Protein AF-A0A2J7ZQG5-F1 (afdb_monomer_lite)

Secondary structure (DSSP, 8-state):
-HHHHHHHHHTT----EEEEE-S--SHHHHHHHHHHHHHHHHHHHHHTTSPPPPEEEEEEE-SHHHHHTHHHHHTT-SEEEE-HHHHHHHHHT--TTTGGGTHHHHHHTTSSSS-TTTS--TTTHHHHHHHHHHHHHHH-TT-EEEE-S-S-SSS----S---S-PPPPS-GGG-----HHHHHHHS--EE-TTS-EEE-TTS-----

pLDDT: mean 78.23, std 24.6, range [28.73, 98.69]

Radius of gyration: 20.03 Å; chains: 1; bounding box: 42×49×57 Å

Foldseek 3Di:
DLLVLLVQVVVVHADEEEAEDEPDLDLVVLVVVVVVVVVVNVVSCVVSVNDDHHYFYAYEPLALNCLQCLLSNLLRHQEYEYPQQSNVCNQVVDDPVCCVVCVVVCCVVVVDVDDCQQEPDCVTSVVSVVSNVVSSCVNPVNYHYHYQQAHAHDDDDPPDPDDDDDDQPPCVRRDDPHPPVVVCVVFVFDADPVRHTDDTPPDDDDDD

InterPro domains:
  IPR000121 PEP-utilising enzyme, C-terminal [PF02896] (14-138)
  IPR010121 Pyruvate, phosphate dikinase [PTHR22931] (1-146)
  IPR015813 Pyruvate/Phosphoenolpyruvate kinase-like domain superfamily [SSF51621] (1-146)
  IPR023151 PEP-utilising enzyme, conserved site [PS00742] (78-96)
  IPR040442 Pyruvate kinase-like domain superfamily [G3DSA:3.20.20.60] (1-155)

Sequence (208 aa):
MFEAAVLVIRSGGRVQLDVMVPLVGTAAEFANQEGLVRRVGADVMAESGGLVVPYRVGTMIEVPRAALMAGKIAATAEFFSFGTNDLTQMTFGYSRDDIGKFLPTYLEKGILPYDPFQVLDQEGVGELIKFAVERGRATRPTLKVVFEPAAPVGSKASDGLLEGGEAAPLFPHLYGTIDYAAVQSELEIERGADGAFLSIPGLPAERR

Organism: NCBI:txid47790

Structure (mmCIF, N/CA/C/O backbone):
data_AF-A0A2J7ZQG5-F1
#
_entry.id   AF-A0A2J7ZQG5-F1
#
loop_
_atom_site.group_PDB
_atom_site.id
_atom_site.type_symbol
_atom_site.label_atom_id
_atom_site.label_alt_id
_atom_site.label_comp_id
_atom_site.label_asym_id
_atom_site.label_entity_id
_atom_site.label_seq_id
_atom_site.pdbx_PDB_ins_code
_atom_site.Cartn_x
_atom_site.Cartn_y
_atom_site.Cartn_z
_atom_site.occupancy
_atom_site.B_iso_or_equiv
_atom_site.auth_seq_id
_atom_site.auth_comp_id
_atom_site.auth_asym_id
_atom_site.auth_atom_id
_atom_site.pdbx_PDB_model_num
ATOM 1 N N . MET A 1 1 ? 12.149 10.567 -11.567 1.00 84.06 1 MET A N 1
ATOM 2 C CA . MET A 1 1 ? 12.679 9.330 -10.935 1.00 84.06 1 MET A CA 1
ATOM 3 C C . MET A 1 1 ? 13.361 8.401 -11.936 1.00 84.06 1 MET A C 1
ATOM 5 O O . MET A 1 1 ? 14.504 8.047 -11.693 1.00 84.06 1 MET A O 1
ATOM 9 N N . PHE A 1 2 ? 12.723 8.038 -13.059 1.00 79.38 2 PHE A N 1
ATOM 10 C CA . PHE A 1 2 ? 13.320 7.129 -14.049 1.00 79.38 2 PHE A CA 1
ATOM 11 C C . PHE A 1 2 ? 14.614 7.681 -14.660 1.00 79.38 2 PHE A C 1
ATOM 13 O O . PHE A 1 2 ? 15.617 6.982 -14.667 1.00 79.38 2 PHE A O 1
ATOM 20 N N . GLU A 1 3 ? 14.645 8.956 -15.057 1.00 82.19 3 GLU A N 1
ATOM 21 C CA . GLU A 1 3 ? 15.866 9.608 -15.566 1.00 82.19 3 GLU A CA 1
ATOM 22 C C . GLU A 1 3 ? 17.007 9.597 -14.536 1.00 82.19 3 GLU A C 1
ATOM 24 O O . GLU A 1 3 ? 18.153 9.303 -14.863 1.00 82.19 3 GLU A O 1
ATOM 29 N N . ALA A 1 4 ? 16.693 9.845 -13.261 1.00 83.69 4 ALA A N 1
ATOM 30 C CA . ALA A 1 4 ? 17.676 9.771 -12.184 1.00 83.69 4 ALA A CA 1
ATOM 31 C C . ALA A 1 4 ? 18.226 8.344 -12.021 1.00 83.69 4 ALA A C 1
ATOM 33 O O . ALA A 1 4 ? 19.431 8.161 -11.863 1.00 83.69 4 ALA A O 1
ATOM 34 N N . ALA A 1 5 ? 17.369 7.324 -12.125 1.00 83.00 5 ALA A N 1
ATOM 35 C CA . ALA A 1 5 ? 17.800 5.931 -12.097 1.00 83.00 5 ALA A CA 1
ATOM 36 C C . ALA A 1 5 ? 18.706 5.584 -13.291 1.00 83.00 5 ALA A C 1
ATOM 38 O O . ALA A 1 5 ? 19.723 4.914 -13.110 1.00 83.00 5 ALA A O 1
ATOM 39 N N . VAL A 1 6 ? 18.403 6.102 -14.486 1.00 85.69 6 VAL A N 1
ATOM 40 C CA . VAL A 1 6 ? 19.278 5.984 -15.664 1.00 85.69 6 VAL A CA 1
ATOM 41 C C . VAL A 1 6 ? 20.652 6.596 -15.383 1.00 85.69 6 VAL A C 1
ATOM 43 O O . VAL A 1 6 ? 21.665 5.963 -15.679 1.00 85.69 6 VAL A O 1
ATOM 46 N N . LEU A 1 7 ? 20.714 7.796 -14.791 1.00 85.00 7 LEU A N 1
ATOM 47 C CA . LEU A 1 7 ? 21.984 8.456 -14.458 1.00 85.00 7 LEU A CA 1
ATOM 48 C C . LEU A 1 7 ? 22.822 7.625 -13.478 1.00 85.00 7 LEU A C 1
ATOM 50 O O . LEU A 1 7 ? 24.025 7.455 -13.691 1.00 85.00 7 LEU A O 1
ATOM 54 N N . VAL A 1 8 ? 22.190 7.063 -12.443 1.00 88.38 8 VAL A N 1
ATOM 55 C CA . VAL A 1 8 ? 22.857 6.177 -11.475 1.00 88.38 8 VAL A CA 1
ATOM 56 C C . VAL A 1 8 ? 23.446 4.952 -12.174 1.00 88.38 8 VAL A C 1
ATOM 58 O O . VAL A 1 8 ? 24.624 4.656 -11.982 1.00 88.38 8 VAL A O 1
ATOM 61 N N . ILE A 1 9 ? 22.668 4.277 -13.026 1.00 87.25 9 ILE A N 1
ATOM 62 C CA . ILE A 1 9 ? 23.123 3.077 -13.746 1.00 87.25 9 ILE A CA 1
ATOM 63 C C . ILE A 1 9 ? 24.263 3.414 -14.714 1.00 87.25 9 ILE A C 1
ATOM 65 O O . ILE A 1 9 ? 25.270 2.708 -14.747 1.00 87.25 9 ILE A O 1
ATOM 69 N N . ARG A 1 10 ? 24.160 4.520 -15.464 1.00 86.38 10 ARG A N 1
ATOM 70 C CA . ARG A 1 10 ? 25.227 4.980 -16.375 1.00 86.38 10 ARG A CA 1
ATOM 71 C C . ARG A 1 10 ? 26.529 5.302 -15.648 1.00 86.38 10 ARG A C 1
ATOM 73 O O . ARG A 1 10 ? 27.599 5.143 -16.224 1.00 86.38 10 ARG A O 1
ATOM 80 N N . SER A 1 11 ? 26.436 5.710 -14.388 1.00 89.12 11 SER A N 1
ATOM 81 C CA . SER A 1 11 ? 27.591 5.996 -13.533 1.00 89.12 11 SER A CA 1
ATOM 82 C C . SER A 1 11 ? 28.176 4.733 -12.879 1.00 89.12 11 SER A C 1
ATOM 84 O O . SER A 1 11 ? 29.049 4.835 -12.022 1.00 89.12 11 SER A O 1
ATOM 86 N N . GLY A 1 12 ? 27.692 3.540 -13.250 1.00 87.62 12 GLY A N 1
ATOM 87 C CA . GLY A 1 12 ? 28.112 2.252 -12.687 1.00 87.62 12 GLY A CA 1
ATOM 88 C C . GLY A 1 12 ? 27.436 1.891 -11.359 1.00 87.62 12 GLY A C 1
ATOM 89 O O . GLY A 1 12 ? 27.780 0.879 -10.749 1.00 87.62 12 GLY A O 1
ATOM 90 N N . GLY A 1 13 ? 26.475 2.698 -10.904 1.00 88.31 13 GLY A N 1
ATOM 91 C CA . GLY A 1 13 ? 25.685 2.434 -9.707 1.00 88.31 13 GLY A CA 1
ATOM 92 C C . GLY A 1 13 ? 24.589 1.388 -9.931 1.00 88.31 13 GLY A C 1
ATOM 93 O O . GLY A 1 13 ? 24.254 1.020 -11.057 1.00 88.31 13 GLY A O 1
ATOM 94 N N . ARG A 1 14 ? 23.993 0.918 -8.832 1.00 88.62 14 ARG A N 1
ATOM 95 C CA . ARG A 1 14 ? 22.831 0.018 -8.842 1.00 88.62 14 ARG A CA 1
ATOM 96 C C . ARG A 1 14 ? 21.652 0.707 -8.173 1.00 88.62 14 ARG A C 1
ATOM 98 O O . ARG A 1 14 ? 21.816 1.342 -7.137 1.00 88.62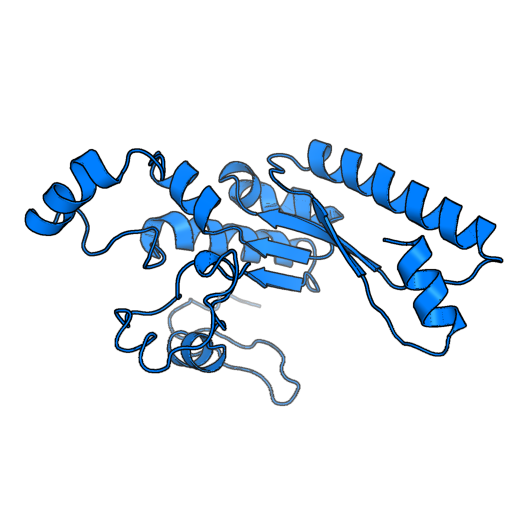 14 ARG A O 1
ATOM 105 N N . VAL A 1 15 ? 20.469 0.556 -8.752 1.00 89.00 15 VAL A N 1
ATOM 106 C CA . VAL A 1 15 ? 19.218 1.119 -8.237 1.00 89.00 15 VAL A CA 1
ATOM 107 C C . VAL A 1 15 ? 18.080 0.164 -8.564 1.00 89.00 15 VAL A C 1
ATOM 109 O O . VAL A 1 15 ? 18.107 -0.471 -9.614 1.00 89.00 15 VAL A O 1
ATOM 112 N N . GLN A 1 16 ? 17.094 0.075 -7.676 1.00 91.75 16 GLN A N 1
ATOM 113 C CA . GLN A 1 16 ? 15.811 -0.566 -7.937 1.00 91.75 16 GLN A CA 1
ATOM 114 C C . GLN A 1 16 ? 14.709 0.348 -7.414 1.00 91.75 16 GLN A C 1
ATOM 116 O O . GLN A 1 16 ? 14.745 0.748 -6.252 1.00 91.75 16 GLN A O 1
ATOM 121 N N . LEU A 1 17 ? 13.762 0.704 -8.279 1.00 91.56 17 LEU A N 1
ATOM 122 C CA . LEU A 1 17 ? 12.679 1.615 -7.919 1.00 91.56 17 LEU A CA 1
ATOM 123 C C . LEU A 1 17 ? 11.449 0.843 -7.434 1.00 91.56 17 LEU A C 1
ATOM 125 O O . LEU A 1 17 ? 11.035 -0.130 -8.059 1.00 91.56 17 LEU A O 1
ATOM 129 N N . ASP A 1 18 ? 10.821 1.340 -6.376 1.00 93.88 18 ASP A N 1
ATOM 130 C CA . ASP A 1 18 ? 9.466 0.963 -5.981 1.00 93.88 18 ASP A CA 1
ATOM 131 C C . ASP A 1 18 ? 8.582 2.200 -6.170 1.00 93.88 18 ASP A C 1
ATOM 133 O O . ASP A 1 18 ? 8.723 3.188 -5.453 1.00 93.88 18 ASP A O 1
ATOM 137 N N . VAL A 1 19 ? 7.714 2.178 -7.184 1.00 94.62 19 VAL A N 1
ATOM 138 C CA . VAL A 1 19 ? 6.785 3.277 -7.471 1.00 94.62 19 VAL A CA 1
ATOM 139 C C . VAL A 1 19 ? 5.442 2.946 -6.842 1.00 94.62 19 VAL A C 1
ATOM 141 O O . VAL A 1 19 ? 4.812 1.952 -7.204 1.00 94.62 19 VAL A O 1
ATOM 144 N N . MET A 1 20 ? 5.021 3.767 -5.886 1.00 95.56 20 MET A N 1
ATOM 145 C CA . MET A 1 20 ? 3.808 3.546 -5.111 1.00 95.56 20 MET A CA 1
ATOM 146 C C . MET A 1 20 ? 2.706 4.528 -5.503 1.00 95.56 20 MET A C 1
ATOM 148 O O . MET A 1 20 ? 2.947 5.732 -5.579 1.00 95.56 20 MET A O 1
ATOM 152 N N . VAL A 1 21 ? 1.496 4.013 -5.716 1.00 95.50 21 VAL A N 1
ATOM 153 C CA . VAL A 1 21 ? 0.285 4.819 -5.919 1.00 95.50 21 VAL A CA 1
ATOM 154 C C . VAL A 1 21 ? -0.453 4.963 -4.577 1.00 95.50 21 VAL A C 1
ATOM 156 O O . VAL A 1 21 ? -0.798 3.937 -3.987 1.00 95.50 21 VAL A O 1
ATOM 159 N N . PRO A 1 22 ? -0.676 6.184 -4.060 1.00 95.94 22 PRO A N 1
ATOM 160 C CA . PRO A 1 22 ? -1.406 6.399 -2.811 1.00 95.94 22 PRO A CA 1
ATOM 161 C C . PRO A 1 22 ? -2.929 6.421 -3.026 1.00 95.94 22 PRO A C 1
ATOM 163 O O . PRO A 1 22 ? -3.408 6.574 -4.151 1.00 95.94 22 PRO A O 1
ATOM 166 N N . LEU A 1 23 ? -3.680 6.300 -1.931 1.00 94.56 23 LEU A N 1
ATOM 167 C CA . LEU A 1 23 ? -5.132 6.491 -1.804 1.00 94.56 23 LEU A CA 1
ATOM 168 C C . LEU A 1 23 ? -5.990 5.684 -2.790 1.00 94.56 23 LEU A C 1
ATOM 170 O O . LEU A 1 23 ? -7.120 6.053 -3.112 1.00 94.56 23 LEU A O 1
ATOM 174 N N . VAL A 1 24 ? -5.478 4.549 -3.257 1.00 97.44 24 VAL A N 1
ATOM 175 C CA . VAL A 1 24 ? -6.225 3.635 -4.122 1.00 97.44 24 VAL A CA 1
ATOM 176 C C . VAL A 1 24 ? -7.378 3.027 -3.334 1.00 97.44 24 VAL A C 1
ATOM 178 O O . VAL A 1 24 ? -7.155 2.412 -2.299 1.00 97.44 24 VAL A O 1
ATOM 181 N N . GLY A 1 25 ? -8.605 3.112 -3.853 1.00 95.75 25 GLY A N 1
ATOM 182 C CA . GLY A 1 25 ? -9.770 2.403 -3.315 1.00 95.75 25 GLY A CA 1
ATOM 183 C C . GLY A 1 25 ? -10.254 1.259 -4.211 1.00 95.75 25 GLY A C 1
ATOM 184 O O . GLY A 1 25 ? -11.003 0.383 -3.762 1.00 95.75 25 GLY A O 1
ATOM 185 N N . THR A 1 26 ? -9.865 1.253 -5.488 1.00 97.50 26 THR A N 1
ATOM 186 C CA . THR A 1 26 ? -10.345 0.353 -6.541 1.00 97.50 26 THR A CA 1
ATOM 187 C C . THR A 1 26 ? -9.197 -0.148 -7.425 1.00 97.50 26 THR A C 1
ATOM 189 O O . THR A 1 26 ? -8.213 0.543 -7.667 1.00 97.50 26 THR A O 1
ATOM 192 N N . ALA A 1 27 ? -9.359 -1.338 -8.010 1.00 98.19 27 ALA A N 1
ATOM 193 C CA . ALA A 1 27 ? -8.400 -1.852 -8.991 1.00 98.19 27 ALA A CA 1
ATOM 194 C C . ALA A 1 27 ? -8.317 -0.984 -10.264 1.00 98.19 27 ALA A C 1
ATOM 196 O O . ALA A 1 27 ? -7.277 -0.950 -10.909 1.00 98.19 27 ALA A O 1
ATOM 197 N N . ALA A 1 28 ? -9.394 -0.272 -10.620 1.00 97.44 28 ALA A N 1
ATOM 198 C CA . ALA A 1 28 ? -9.417 0.600 -11.792 1.00 97.44 28 ALA A CA 1
ATOM 199 C C . ALA A 1 28 ? -8.571 1.868 -11.588 1.00 97.44 28 ALA A C 1
ATOM 201 O O . ALA A 1 28 ? -7.837 2.252 -12.494 1.00 97.44 28 ALA A O 1
ATOM 202 N N . GLU A 1 29 ? -8.632 2.482 -10.400 1.00 98.00 29 GLU A N 1
ATOM 203 C CA . GLU A 1 29 ? -7.753 3.602 -10.029 1.00 98.00 29 GLU A CA 1
ATOM 204 C C . GLU A 1 29 ? -6.288 3.174 -10.082 1.00 98.00 29 GLU A C 1
ATOM 206 O O . GLU A 1 29 ? -5.476 3.842 -10.723 1.00 98.00 29 GLU A O 1
ATOM 211 N N . PHE A 1 30 ? -5.966 2.019 -9.486 1.00 98.25 30 PHE A N 1
ATOM 212 C CA . PHE A 1 30 ? -4.607 1.490 -9.526 1.00 98.25 30 PHE A CA 1
ATOM 213 C C . PHE A 1 30 ? -4.137 1.230 -10.960 1.00 98.25 30 PHE A C 1
ATOM 215 O O . PHE A 1 30 ? -3.094 1.740 -11.356 1.00 98.25 30 PHE A O 1
ATOM 222 N N . ALA A 1 31 ? -4.923 0.507 -11.763 1.00 97.38 31 ALA A N 1
ATOM 223 C CA . ALA A 1 31 ? -4.564 0.177 -13.142 1.00 97.38 31 ALA A CA 1
ATOM 224 C C . ALA A 1 31 ? -4.369 1.427 -14.018 1.00 97.38 31 ALA A C 1
ATOM 226 O O . ALA A 1 31 ? -3.485 1.458 -14.875 1.00 97.38 31 ALA A O 1
ATOM 227 N N . ASN A 1 32 ? -5.166 2.477 -13.796 1.00 97.56 32 ASN A N 1
ATOM 228 C CA . ASN A 1 32 ? -5.011 3.747 -14.498 1.00 97.56 32 ASN A CA 1
ATOM 229 C C . ASN A 1 32 ? -3.641 4.391 -14.213 1.00 97.56 32 ASN A C 1
ATOM 231 O O . ASN A 1 32 ? -2.939 4.785 -15.148 1.00 97.56 32 ASN A O 1
ATOM 235 N N . GLN A 1 33 ? -3.246 4.453 -12.939 1.00 97.69 33 GLN A N 1
ATOM 236 C CA . GLN A 1 33 ? -1.971 5.043 -12.525 1.00 97.69 33 GLN A CA 1
ATOM 237 C C . GLN A 1 33 ? -0.776 4.153 -12.880 1.00 97.69 33 GLN A C 1
ATOM 239 O O . GLN A 1 33 ? 0.232 4.643 -13.389 1.00 97.69 33 GLN A O 1
ATOM 244 N N . GLU A 1 34 ? -0.901 2.839 -12.710 1.00 97.88 34 GLU A N 1
ATOM 245 C CA . GLU A 1 34 ? 0.100 1.869 -13.146 1.00 97.88 34 GLU A CA 1
ATOM 246 C C . GLU A 1 34 ? 0.390 2.007 -14.647 1.00 97.88 34 GLU A C 1
ATOM 248 O O . GLU A 1 34 ? 1.553 2.052 -15.049 1.00 97.88 34 GLU A O 1
ATOM 253 N N . GLY A 1 35 ? -0.649 2.139 -15.478 1.00 96.38 35 GLY A N 1
ATOM 254 C CA . GLY A 1 35 ? -0.494 2.340 -16.919 1.00 96.38 35 GLY A CA 1
ATOM 255 C C . GLY A 1 35 ? 0.293 3.608 -17.267 1.00 96.38 35 GLY A C 1
ATOM 256 O O . GLY A 1 35 ? 1.125 3.591 -18.177 1.00 96.38 35 GLY A O 1
ATOM 257 N N . LEU A 1 36 ? 0.083 4.702 -16.527 1.00 94.94 36 LEU A N 1
ATOM 258 C CA . LEU A 1 36 ? 0.869 5.928 -16.679 1.00 94.94 36 LEU A CA 1
ATOM 259 C C . LEU A 1 36 ? 2.338 5.705 -16.297 1.00 94.94 36 LEU A C 1
ATOM 261 O O . LEU A 1 36 ? 3.220 6.048 -17.083 1.00 94.94 36 LEU A O 1
ATOM 265 N N . VAL A 1 37 ? 2.600 5.098 -15.135 1.00 96.00 37 VAL A N 1
ATOM 266 C CA . VAL A 1 37 ? 3.963 4.820 -14.651 1.00 96.00 37 VAL A CA 1
ATOM 267 C C . VAL A 1 37 ? 4.727 3.945 -15.642 1.00 96.00 37 VAL A C 1
ATOM 269 O O . VAL A 1 37 ? 5.859 4.271 -16.000 1.00 96.00 37 VAL A O 1
ATOM 272 N N . ARG A 1 38 ? 4.106 2.860 -16.121 1.00 97.94 38 ARG A N 1
ATOM 273 C CA . ARG A 1 38 ? 4.736 1.925 -17.064 1.00 97.94 38 ARG A CA 1
ATOM 274 C C . ARG A 1 38 ? 5.045 2.582 -18.406 1.00 97.94 38 ARG A C 1
ATOM 276 O O . ARG A 1 38 ? 6.129 2.364 -18.937 1.00 97.94 38 ARG A O 1
ATOM 283 N N . ARG A 1 39 ? 4.130 3.406 -18.928 1.00 97.88 39 ARG A N 1
ATOM 284 C CA . ARG A 1 39 ? 4.338 4.162 -20.173 1.00 97.88 39 ARG A CA 1
ATOM 285 C C . ARG A 1 39 ? 5.508 5.136 -20.050 1.00 97.88 39 ARG A C 1
ATOM 287 O O . ARG A 1 39 ? 6.442 5.042 -20.831 1.00 97.88 39 ARG A O 1
ATOM 294 N N . VAL A 1 40 ? 5.504 5.992 -19.027 1.00 95.06 40 VAL A N 1
ATOM 295 C CA . VAL A 1 40 ? 6.589 6.966 -18.812 1.00 95.06 40 VAL A CA 1
ATOM 296 C C . VAL A 1 40 ? 7.927 6.262 -18.580 1.00 95.06 40 VAL A C 1
ATOM 298 O O . VAL A 1 40 ? 8.949 6.685 -19.114 1.00 95.06 40 VAL A O 1
ATOM 301 N N . GLY A 1 41 ? 7.938 5.165 -17.817 1.00 94.19 41 GLY A N 1
ATOM 302 C CA . GLY A 1 41 ? 9.139 4.353 -17.637 1.00 94.19 41 GLY A CA 1
ATOM 303 C C . GLY A 1 41 ? 9.668 3.800 -18.964 1.00 94.19 41 GLY A C 1
ATOM 304 O O . GLY A 1 41 ? 10.870 3.867 -19.212 1.00 94.19 41 GLY A O 1
ATOM 305 N N . ALA A 1 42 ? 8.785 3.286 -19.826 1.00 97.44 42 ALA A N 1
ATOM 306 C CA . ALA A 1 42 ? 9.148 2.785 -21.150 1.00 97.44 42 ALA A CA 1
ATOM 307 C C . ALA A 1 42 ? 9.718 3.885 -22.057 1.00 97.44 42 ALA A C 1
ATOM 309 O O . ALA A 1 42 ? 10.768 3.669 -22.662 1.00 97.44 42 ALA A O 1
ATOM 310 N N . ASP A 1 43 ? 9.080 5.057 -22.094 1.00 96.44 43 ASP A N 1
ATOM 311 C CA . ASP A 1 43 ? 9.521 6.199 -22.900 1.00 96.44 43 ASP A CA 1
ATOM 312 C C . ASP A 1 43 ? 10.940 6.635 -22.493 1.00 96.44 43 ASP A C 1
ATOM 314 O O . ASP A 1 43 ? 11.847 6.682 -23.325 1.00 96.44 43 ASP A O 1
ATOM 318 N N . VAL A 1 44 ? 11.186 6.813 -21.188 1.00 95.06 44 VAL A N 1
ATOM 319 C CA . VAL A 1 44 ? 12.511 7.194 -20.666 1.00 95.06 44 VAL A CA 1
ATOM 320 C C . VAL A 1 44 ? 13.575 6.135 -20.974 1.00 95.06 44 VAL A C 1
ATOM 322 O O . VAL A 1 44 ? 14.708 6.477 -21.321 1.00 95.06 44 VAL A O 1
ATOM 325 N N . MET A 1 45 ? 13.250 4.843 -20.857 1.00 95.81 45 MET A N 1
ATOM 326 C CA . MET A 1 45 ? 14.190 3.765 -21.190 1.00 95.81 45 MET A CA 1
ATOM 327 C C . MET A 1 45 ? 14.516 3.736 -22.692 1.00 95.81 45 MET A C 1
ATOM 329 O O . MET A 1 45 ? 15.676 3.528 -23.058 1.00 95.81 45 MET A O 1
ATOM 333 N N . ALA A 1 46 ? 13.534 4.000 -23.561 1.00 97.25 46 ALA A N 1
ATOM 334 C CA . ALA A 1 46 ? 13.734 4.093 -25.007 1.00 97.25 46 ALA A CA 1
ATOM 335 C C . ALA A 1 46 ? 14.640 5.279 -25.377 1.00 97.25 46 ALA A C 1
ATOM 337 O O . ALA A 1 46 ? 15.643 5.094 -26.070 1.00 97.25 46 ALA A O 1
ATOM 338 N N . GLU A 1 47 ? 14.359 6.467 -24.836 1.00 94.94 47 GLU A N 1
ATOM 339 C CA . GLU A 1 47 ? 15.186 7.673 -25.008 1.00 94.94 47 GLU A CA 1
ATOM 340 C C . GLU A 1 47 ? 16.606 7.496 -24.446 1.00 94.94 47 GLU A C 1
ATOM 342 O O . GLU A 1 47 ? 17.573 8.087 -24.929 1.00 94.94 47 GLU A O 1
ATOM 347 N N . SER A 1 48 ? 16.762 6.613 -23.458 1.00 92.31 48 SER A N 1
ATOM 348 C CA . SER A 1 48 ? 18.045 6.304 -22.823 1.00 92.31 48 SER A CA 1
ATOM 349 C C . SER A 1 48 ? 18.881 5.253 -23.561 1.00 92.31 48 SER A C 1
ATOM 351 O O . SER A 1 48 ? 19.870 4.769 -22.998 1.00 92.31 48 SER A O 1
ATOM 353 N N . GLY A 1 49 ? 18.530 4.923 -24.808 1.00 94.31 49 GLY A N 1
ATOM 354 C CA . GLY A 1 49 ? 19.237 3.940 -25.634 1.00 94.31 49 GLY A CA 1
ATOM 355 C C . GLY A 1 49 ? 18.886 2.492 -25.288 1.00 94.31 49 GLY A C 1
ATOM 356 O O . GLY A 1 49 ? 19.716 1.604 -25.465 1.00 94.31 49 GLY A O 1
ATOM 357 N N . GLY A 1 50 ? 17.687 2.251 -24.749 1.00 94.19 50 GLY A N 1
ATOM 358 C CA . GLY A 1 50 ? 17.226 0.921 -24.341 1.00 94.19 50 GLY A CA 1
ATOM 359 C C . GLY A 1 50 ? 17.787 0.443 -22.999 1.00 94.19 50 GLY A C 1
ATOM 360 O O . GLY A 1 50 ? 17.680 -0.741 -22.680 1.00 94.19 50 GLY A O 1
ATOM 361 N N . LEU A 1 51 ? 18.392 1.335 -22.205 1.00 93.12 51 LEU A N 1
ATOM 362 C CA . LEU A 1 51 ? 18.871 1.007 -20.863 1.00 93.12 51 LEU A CA 1
ATOM 363 C C . LEU A 1 51 ? 17.689 0.623 -19.966 1.00 93.12 51 LEU A C 1
ATOM 365 O O . LEU A 1 51 ? 16.749 1.397 -19.810 1.00 93.12 51 LEU A O 1
ATOM 369 N N . VAL A 1 52 ? 17.762 -0.557 -19.347 1.00 94.88 52 VAL A N 1
ATOM 370 C CA . VAL A 1 52 ? 16.696 -1.083 -18.486 1.00 94.88 52 VAL A CA 1
ATOM 371 C C . VAL A 1 52 ? 16.891 -0.616 -17.047 1.00 94.88 52 VAL A C 1
ATOM 373 O O . VAL A 1 52 ? 17.896 -0.931 -16.410 1.00 94.88 52 VAL A O 1
ATOM 376 N N . VAL A 1 53 ? 15.899 0.097 -16.517 1.00 93.62 53 VAL A N 1
ATOM 377 C CA . VAL A 1 53 ? 15.791 0.402 -15.087 1.00 93.62 53 VAL A CA 1
ATOM 378 C C . VAL A 1 53 ? 14.923 -0.679 -14.438 1.00 93.62 53 VAL A C 1
ATOM 380 O O . VAL A 1 53 ? 13.784 -0.849 -14.867 1.00 93.62 53 VAL A O 1
ATOM 383 N N . PRO A 1 54 ? 15.390 -1.411 -13.413 1.00 94.75 54 PRO A N 1
ATOM 384 C CA . PRO A 1 54 ? 14.530 -2.334 -12.683 1.00 94.75 54 PRO A CA 1
ATOM 385 C C . PRO A 1 54 ? 13.589 -1.549 -11.759 1.00 94.75 54 PRO A C 1
ATOM 387 O O . PRO A 1 54 ? 14.027 -0.728 -10.945 1.00 94.75 54 PRO A O 1
ATOM 390 N N . TYR A 1 55 ? 12.287 -1.802 -11.873 1.00 96.06 55 TYR A N 1
ATOM 391 C CA . TYR A 1 55 ? 11.281 -1.178 -11.020 1.00 96.06 55 TYR A CA 1
ATOM 392 C C . TYR A 1 55 ? 10.084 -2.091 -10.771 1.00 96.06 55 TYR A C 1
ATOM 394 O O . TYR A 1 55 ? 9.814 -3.002 -11.550 1.00 96.06 55 TYR A O 1
ATOM 402 N N . ARG A 1 56 ? 9.366 -1.808 -9.684 1.00 97.38 56 ARG A N 1
ATOM 403 C CA . ARG A 1 56 ? 8.055 -2.374 -9.360 1.00 97.38 56 ARG A CA 1
ATOM 404 C C . ARG A 1 56 ? 7.027 -1.265 -9.269 1.00 97.38 56 ARG A C 1
ATOM 406 O O . ARG A 1 56 ? 7.351 -0.160 -8.829 1.00 97.38 56 ARG A O 1
ATOM 413 N N . VAL A 1 57 ? 5.784 -1.585 -9.607 1.00 98.19 57 VAL A N 1
ATOM 414 C CA . VAL A 1 57 ? 4.639 -0.716 -9.332 1.00 98.19 57 VAL A CA 1
ATOM 415 C C . VAL A 1 57 ? 3.731 -1.385 -8.311 1.00 98.19 57 VAL A C 1
ATOM 417 O O . VAL A 1 57 ? 3.299 -2.522 -8.486 1.00 98.19 57 VAL A O 1
ATOM 420 N N . GLY A 1 58 ? 3.456 -0.682 -7.224 1.00 98.31 58 GLY A N 1
ATOM 421 C CA . GLY A 1 58 ? 2.603 -1.149 -6.140 1.00 98.31 58 GLY A CA 1
ATOM 422 C C . GLY A 1 58 ? 1.750 -0.018 -5.601 1.00 98.31 58 GLY A C 1
ATOM 423 O O . GLY A 1 58 ? 1.734 1.088 -6.144 1.00 98.31 58 GLY A O 1
ATOM 424 N N . THR A 1 59 ? 1.017 -0.293 -4.534 1.00 98.25 59 THR A N 1
ATOM 425 C CA . THR A 1 59 ? 0.071 0.672 -3.972 1.00 98.25 59 THR A CA 1
ATOM 426 C C . THR A 1 59 ? 0.187 0.747 -2.468 1.00 98.25 59 THR A C 1
ATOM 428 O O . THR A 1 59 ? 0.531 -0.242 -1.812 1.00 98.25 59 THR A O 1
ATOM 431 N N . MET A 1 60 ? -0.163 1.911 -1.929 1.00 96.88 60 MET A N 1
ATOM 432 C CA . MET A 1 60 ? -0.476 2.006 -0.517 1.00 96.88 60 MET A CA 1
ATOM 433 C C . MET A 1 60 ? -1.852 1.374 -0.257 1.00 96.88 60 MET A C 1
ATOM 435 O O . MET A 1 60 ? -2.782 1.548 -1.049 1.00 96.88 60 MET A O 1
ATOM 439 N N . ILE A 1 61 ? -1.975 0.612 0.826 1.00 98.00 61 ILE A N 1
ATOM 440 C CA . ILE A 1 61 ? -3.229 0.100 1.375 1.00 98.00 61 ILE A CA 1
ATOM 441 C C . ILE A 1 61 ? -3.530 0.917 2.628 1.00 98.00 61 ILE A C 1
ATOM 443 O O . ILE A 1 61 ? -3.088 0.601 3.729 1.00 98.00 61 ILE A O 1
ATOM 447 N N . GLU A 1 62 ? -4.248 2.010 2.410 1.00 96.38 62 GLU A N 1
ATOM 448 C CA . GLU A 1 62 ? -4.586 3.019 3.424 1.00 96.38 62 GLU A CA 1
ATOM 449 C C . GLU A 1 62 ? -6.076 3.401 3.408 1.00 96.38 62 GLU A C 1
ATOM 451 O O . GLU A 1 62 ? -6.559 4.142 4.254 1.00 96.38 62 GLU A O 1
ATOM 456 N N . VAL A 1 63 ? -6.832 2.837 2.461 1.00 98.12 63 VAL A N 1
ATOM 457 C CA . VAL A 1 63 ? -8.287 2.972 2.359 1.00 98.12 63 VAL A CA 1
ATOM 458 C C . VAL A 1 63 ? -8.918 1.625 2.733 1.00 98.12 63 VAL A C 1
ATOM 460 O O . VAL A 1 63 ? -8.566 0.616 2.112 1.00 98.12 63 VAL A O 1
ATOM 463 N N . PRO A 1 64 ? -9.900 1.555 3.657 1.00 98.50 64 PRO A N 1
ATOM 464 C CA . PRO A 1 64 ? -10.523 0.288 4.058 1.00 98.50 64 PRO A CA 1
ATOM 465 C C . PRO A 1 64 ? -11.074 -0.518 2.876 1.00 98.50 64 PRO A C 1
ATOM 467 O O . PRO A 1 64 ? -10.929 -1.737 2.799 1.00 98.50 64 PRO A O 1
ATOM 470 N N . ARG A 1 65 ? -11.632 0.166 1.870 1.00 98.62 65 ARG A N 1
ATOM 471 C CA . ARG A 1 65 ? -12.097 -0.474 0.633 1.00 98.62 65 ARG A CA 1
ATOM 472 C C . ARG A 1 65 ? -10.970 -1.174 -0.135 1.00 98.62 65 ARG A C 1
ATOM 474 O O . ARG A 1 65 ? -11.212 -2.231 -0.717 1.00 98.62 65 ARG A O 1
ATOM 481 N N . ALA A 1 66 ? -9.762 -0.612 -0.141 1.00 98.38 66 ALA A N 1
ATOM 482 C CA . ALA A 1 66 ? -8.596 -1.212 -0.783 1.00 98.38 66 ALA A CA 1
ATOM 483 C C . ALA A 1 66 ? -8.223 -2.529 -0.108 1.00 98.38 66 ALA A C 1
ATOM 485 O O . ALA A 1 66 ? -8.036 -3.529 -0.795 1.00 98.38 66 ALA A O 1
ATOM 486 N N . ALA A 1 67 ? -8.219 -2.546 1.228 1.00 97.94 67 ALA A N 1
ATOM 487 C CA . ALA A 1 67 ? -7.986 -3.754 2.006 1.00 97.94 67 ALA A CA 1
ATOM 488 C C . ALA A 1 67 ? -9.037 -4.832 1.693 1.00 97.94 67 ALA A C 1
ATOM 490 O O . ALA A 1 67 ? -8.699 -5.972 1.366 1.00 97.94 67 ALA A O 1
ATOM 491 N N . LEU A 1 68 ? -10.318 -4.448 1.659 1.00 98.38 68 LEU A N 1
ATOM 492 C CA . LEU A 1 68 ? -11.408 -5.369 1.331 1.00 98.38 68 LEU A CA 1
ATOM 493 C C . LEU A 1 68 ? -11.310 -5.936 -0.096 1.00 98.38 68 LEU A C 1
ATOM 495 O O . LEU A 1 68 ? -11.664 -7.092 -0.348 1.00 98.38 68 LEU A O 1
ATOM 499 N N . MET A 1 69 ? -10.819 -5.134 -1.040 1.00 98.38 69 MET A N 1
ATOM 500 C CA . MET A 1 69 ? -10.709 -5.482 -2.459 1.00 98.38 69 MET A CA 1
ATOM 501 C C . MET A 1 69 ? -9.292 -5.881 -2.884 1.00 98.38 69 MET A C 1
ATOM 503 O O . MET A 1 69 ? -9.029 -5.991 -4.085 1.00 98.38 69 MET A O 1
ATOM 507 N N . ALA A 1 70 ? -8.404 -6.146 -1.925 1.00 98.19 70 ALA A N 1
ATOM 508 C CA . ALA A 1 70 ? -6.972 -6.308 -2.141 1.00 98.19 70 ALA A CA 1
ATOM 509 C C . ALA A 1 70 ? -6.617 -7.370 -3.188 1.00 98.19 70 ALA A C 1
ATOM 511 O O . ALA A 1 70 ? -5.728 -7.148 -4.001 1.00 98.19 70 ALA A O 1
ATOM 512 N N . GLY A 1 71 ? -7.364 -8.477 -3.258 1.00 98.50 71 GLY A N 1
ATOM 513 C CA . GLY A 1 71 ? -7.146 -9.494 -4.292 1.00 98.50 71 GLY A CA 1
ATOM 514 C C . GLY A 1 71 ? -7.280 -8.939 -5.715 1.00 98.50 71 GLY A C 1
ATOM 515 O O . GLY A 1 71 ? -6.433 -9.186 -6.563 1.00 98.50 71 GLY A O 1
ATOM 516 N N . LYS A 1 72 ? -8.277 -8.081 -5.979 1.00 98.56 72 LYS A N 1
ATOM 517 C CA . LYS A 1 72 ? -8.427 -7.460 -7.308 1.00 98.56 72 LYS A CA 1
ATOM 518 C C . LYS A 1 72 ? -7.297 -6.485 -7.624 1.00 98.56 72 LYS A C 1
ATOM 520 O O . LYS A 1 72 ? -6.912 -6.368 -8.779 1.00 98.56 72 LYS A O 1
ATOM 525 N N . ILE A 1 73 ? -6.793 -5.778 -6.617 1.00 98.69 73 ILE A N 1
ATOM 526 C CA . ILE A 1 73 ? -5.700 -4.812 -6.780 1.00 98.69 73 ILE A CA 1
ATOM 527 C C . ILE A 1 73 ? -4.367 -5.553 -7.008 1.00 98.69 73 ILE A C 1
ATOM 529 O O . ILE A 1 73 ? -3.586 -5.179 -7.880 1.00 98.69 73 ILE A O 1
ATOM 533 N N . ALA A 1 74 ? -4.146 -6.665 -6.302 1.00 98.62 74 ALA A N 1
ATOM 534 C CA . ALA A 1 74 ? -2.959 -7.514 -6.427 1.00 98.62 74 ALA A CA 1
ATOM 535 C C . ALA A 1 74 ? -2.823 -8.220 -7.787 1.00 98.62 74 ALA A C 1
ATOM 537 O O . ALA A 1 74 ? -1.749 -8.742 -8.093 1.00 98.62 74 ALA A O 1
ATOM 538 N N . ALA A 1 75 ? -3.875 -8.213 -8.619 1.00 98.12 75 ALA A N 1
ATOM 539 C CA . ALA A 1 75 ? -3.818 -8.735 -9.983 1.00 98.12 75 ALA A CA 1
ATOM 540 C C . ALA A 1 75 ? -2.664 -8.112 -10.786 1.00 98.12 75 ALA A C 1
ATOM 542 O O . ALA A 1 75 ? -1.997 -8.813 -11.547 1.00 98.12 75 ALA A O 1
ATOM 543 N N . THR A 1 76 ? -2.379 -6.823 -10.573 1.00 95.81 76 THR A N 1
ATOM 544 C CA . THR A 1 76 ? -1.243 -6.145 -11.210 1.00 95.81 76 THR A CA 1
ATOM 545 C C . THR A 1 76 ? -0.279 -5.501 -10.217 1.00 95.81 76 THR A C 1
ATOM 547 O O . THR A 1 76 ? 0.914 -5.464 -10.512 1.00 95.81 76 THR A O 1
ATOM 550 N N . ALA A 1 77 ? -0.723 -5.118 -9.012 1.00 98.50 77 ALA A N 1
ATOM 551 C CA . ALA A 1 77 ? 0.166 -4.548 -8.001 1.00 98.50 77 ALA A CA 1
ATOM 552 C C . ALA A 1 77 ? 1.249 -5.548 -7.570 1.00 98.50 77 ALA A C 1
ATOM 554 O O . ALA A 1 77 ? 0.965 -6.692 -7.218 1.00 98.50 77 ALA A O 1
ATOM 555 N N . GLU A 1 78 ? 2.504 -5.106 -7.590 1.00 98.56 78 GLU A N 1
ATOM 556 C CA . GLU A 1 78 ? 3.679 -5.936 -7.300 1.00 98.56 78 GLU A CA 1
ATOM 557 C C . GLU A 1 78 ? 4.088 -5.876 -5.825 1.00 98.56 78 GLU A C 1
ATOM 559 O O . GLU A 1 78 ? 4.790 -6.763 -5.328 1.00 98.56 78 GLU A O 1
ATOM 564 N N . PHE A 1 79 ? 3.623 -4.850 -5.113 1.00 98.31 79 PHE A N 1
ATOM 565 C CA . PHE A 1 79 ? 3.739 -4.744 -3.669 1.00 98.31 79 PHE A CA 1
ATOM 566 C C . PHE A 1 79 ? 2.567 -3.969 -3.061 1.00 98.31 79 PHE A C 1
ATOM 568 O O . PHE A 1 79 ? 1.961 -3.122 -3.722 1.00 98.31 79 PHE A O 1
ATOM 575 N N . PHE A 1 80 ? 2.299 -4.238 -1.785 1.00 98.19 80 PHE A N 1
ATOM 576 C CA . PHE A 1 80 ? 1.483 -3.396 -0.914 1.00 98.19 80 PHE A CA 1
ATOM 577 C C . PHE A 1 80 ? 2.360 -2.738 0.146 1.00 98.19 80 PHE A C 1
ATOM 579 O O . PHE A 1 80 ? 3.200 -3.412 0.747 1.00 98.19 80 PHE A O 1
ATOM 586 N N . SER A 1 81 ? 2.145 -1.443 0.373 1.00 95.31 81 SER A N 1
ATOM 587 C CA . SER A 1 81 ? 2.637 -0.729 1.554 1.00 95.31 81 SER A CA 1
ATOM 588 C C . SER A 1 81 ? 1.451 -0.344 2.426 1.00 95.31 81 SER A C 1
ATOM 590 O O . SER A 1 81 ? 0.507 0.252 1.924 1.00 95.31 81 SER A O 1
ATOM 592 N N . PHE A 1 82 ? 1.434 -0.693 3.705 1.00 94.00 82 PHE A N 1
ATOM 593 C CA . PHE A 1 82 ? 0.341 -0.281 4.586 1.00 94.00 82 PHE A CA 1
ATOM 594 C C . PHE A 1 82 ? 0.603 1.112 5.158 1.00 94.00 82 PHE A C 1
ATOM 596 O O . PHE A 1 82 ? 1.569 1.309 5.895 1.00 94.00 82 PHE A O 1
ATOM 603 N N . GLY A 1 83 ? -0.283 2.055 4.830 1.00 92.06 83 GLY A N 1
ATOM 604 C CA . GLY A 1 83 ? -0.350 3.378 5.449 1.00 92.06 83 GLY A CA 1
ATOM 605 C C . GLY A 1 83 ? -1.268 3.322 6.663 1.00 92.06 83 GLY A C 1
ATOM 606 O O . GLY A 1 83 ? -2.451 3.642 6.570 1.00 92.06 83 GLY A O 1
ATOM 607 N N . THR A 1 84 ? -0.744 2.849 7.794 1.00 88.56 84 THR A N 1
ATOM 608 C CA . THR A 1 84 ? -1.540 2.573 9.003 1.00 88.56 84 THR A CA 1
ATOM 609 C C . THR A 1 84 ? -2.181 3.823 9.595 1.00 88.56 84 THR A C 1
ATOM 611 O O . THR A 1 84 ? -3.284 3.726 10.110 1.00 88.56 84 THR A O 1
ATOM 614 N N . ASN A 1 85 ? -1.569 5.002 9.461 1.00 89.38 85 ASN A N 1
ATOM 615 C CA . ASN A 1 85 ? -2.174 6.261 9.911 1.00 89.38 85 ASN A CA 1
ATOM 616 C C . ASN A 1 85 ? -3.533 6.521 9.250 1.00 89.38 85 ASN A C 1
ATOM 618 O O . ASN A 1 85 ? -4.540 6.694 9.936 1.00 89.38 85 ASN A O 1
ATOM 622 N N . ASP A 1 86 ? -3.559 6.551 7.919 1.00 93.31 86 ASP A N 1
ATOM 623 C CA . ASP A 1 86 ? -4.772 6.836 7.158 1.00 93.31 86 ASP A CA 1
ATOM 624 C C . ASP A 1 86 ? -5.763 5.673 7.241 1.00 93.31 86 ASP A C 1
ATOM 626 O O . ASP A 1 86 ? -6.967 5.898 7.395 1.00 93.31 86 ASP A O 1
ATOM 630 N N . LEU A 1 87 ? -5.264 4.431 7.290 1.00 95.06 87 LEU A N 1
ATOM 631 C CA . LEU A 1 87 ? -6.115 3.266 7.507 1.00 95.06 87 LEU A CA 1
ATOM 632 C C . LEU A 1 87 ? -6.802 3.314 8.878 1.00 95.06 87 LEU A C 1
ATOM 634 O O . LEU A 1 87 ? -8.008 3.081 8.949 1.00 95.06 87 LEU A O 1
ATOM 638 N N . THR A 1 88 ? -6.085 3.668 9.949 1.00 93.69 88 THR A N 1
ATOM 639 C CA . THR A 1 88 ? -6.654 3.880 11.289 1.00 93.69 88 THR A CA 1
ATOM 640 C C . THR A 1 88 ? -7.682 5.002 11.265 1.00 93.69 88 THR A C 1
ATOM 642 O O . THR A 1 88 ? -8.805 4.808 11.729 1.00 93.69 88 THR A O 1
ATOM 645 N N . GLN A 1 89 ? -7.343 6.149 10.668 1.00 95.50 89 GLN A N 1
ATOM 646 C CA . GLN A 1 89 ? -8.247 7.296 10.557 1.00 95.50 89 GLN A CA 1
ATOM 647 C C . GLN A 1 89 ? -9.565 6.912 9.879 1.00 95.50 89 GLN A C 1
ATOM 649 O O . GLN A 1 89 ? -10.638 7.218 10.400 1.00 95.50 89 GLN A O 1
ATOM 654 N N . MET A 1 90 ? -9.510 6.197 8.755 1.00 96.50 90 MET A N 1
ATOM 655 C CA . MET A 1 90 ? -10.710 5.787 8.026 1.00 96.50 90 MET A CA 1
ATOM 656 C C . MET A 1 90 ? -11.465 4.629 8.690 1.00 96.50 90 MET A C 1
ATOM 658 O O . MET A 1 90 ? -12.677 4.528 8.515 1.00 96.50 90 MET A O 1
ATOM 662 N N . THR A 1 91 ? -10.781 3.763 9.441 1.00 97.19 91 THR A N 1
ATOM 663 C CA . THR A 1 91 ? -11.408 2.619 10.127 1.00 97.19 91 THR A CA 1
ATOM 664 C C . THR A 1 91 ? -12.146 3.059 11.386 1.00 97.19 91 THR A C 1
ATOM 666 O O . THR A 1 91 ? -13.294 2.672 11.585 1.00 97.19 91 THR A O 1
ATOM 669 N N . PHE A 1 92 ? -11.530 3.918 12.202 1.00 96.69 92 PHE A N 1
ATOM 670 C CA . PHE A 1 92 ? -12.175 4.489 13.387 1.00 96.69 92 PHE A CA 1
ATOM 671 C C . PHE A 1 92 ? -13.120 5.651 13.058 1.00 96.69 92 PHE A C 1
ATOM 673 O O . PHE A 1 92 ? -13.996 5.981 13.855 1.00 96.69 92 PHE A O 1
ATOM 680 N N . GLY A 1 93 ? -12.935 6.306 11.908 1.00 97.06 93 GLY A N 1
ATOM 681 C CA . GLY A 1 93 ? -13.590 7.581 11.612 1.00 97.06 93 GLY A CA 1
ATOM 682 C C . GLY A 1 93 ? -13.024 8.737 12.443 1.00 97.06 93 GLY A C 1
ATOM 683 O O . GLY A 1 93 ? -13.734 9.700 12.731 1.00 97.06 93 GLY A O 1
ATOM 684 N N . TYR A 1 94 ? -11.761 8.639 12.862 1.00 94.69 94 TYR A N 1
ATOM 685 C CA . TYR A 1 94 ? -11.100 9.636 13.700 1.00 94.69 94 TYR A CA 1
ATOM 686 C C . TYR A 1 94 ? -10.199 10.535 12.869 1.00 94.69 94 TYR A C 1
ATOM 688 O O . TYR A 1 94 ? -9.176 10.092 12.363 1.00 94.69 94 TYR A O 1
ATOM 696 N N . SER A 1 95 ? -10.545 11.818 12.791 1.00 91.50 95 SER A N 1
ATOM 697 C CA . SER A 1 95 ? -9.634 12.845 12.279 1.00 91.50 95 SER A CA 1
ATOM 698 C C . SER A 1 95 ? -8.438 12.988 13.222 1.00 91.50 95 SER A C 1
ATOM 700 O O . SER A 1 95 ? -8.618 13.266 14.412 1.00 91.50 95 SER A O 1
ATOM 702 N N . ARG A 1 96 ? -7.217 12.827 12.698 1.00 86.25 96 ARG A N 1
ATOM 703 C CA . ARG A 1 96 ? -5.973 13.018 13.471 1.00 86.25 96 ARG A CA 1
ATOM 704 C C . ARG A 1 96 ? -5.827 14.437 14.022 1.00 86.25 96 ARG A C 1
ATOM 706 O O . ARG A 1 96 ? -5.249 14.612 15.091 1.00 86.25 96 ARG A O 1
ATOM 713 N N . ASP A 1 97 ? -6.390 15.425 13.335 1.00 85.75 97 ASP A N 1
ATOM 714 C CA . ASP A 1 97 ? -6.336 16.826 13.759 1.00 85.75 97 ASP A CA 1
ATOM 715 C C . ASP A 1 97 ? -7.346 17.136 14.878 1.00 85.75 97 ASP A C 1
ATOM 717 O O . ASP A 1 97 ? -7.173 18.085 15.645 1.00 85.75 97 ASP A O 1
ATOM 721 N N . ASP A 1 98 ? -8.402 16.325 15.008 1.00 89.75 98 ASP A N 1
ATOM 722 C CA . ASP A 1 98 ? -9.498 16.569 15.950 1.00 89.75 98 ASP A CA 1
ATOM 723 C C . ASP A 1 98 ? -9.527 15.606 17.140 1.00 89.75 98 ASP A C 1
ATOM 725 O O . ASP A 1 98 ? -10.139 15.926 18.164 1.00 89.75 98 ASP A O 1
ATOM 729 N N . ILE A 1 99 ? -8.867 14.448 17.040 1.00 91.38 99 ILE A N 1
ATOM 730 C CA . ILE A 1 99 ? -8.927 13.385 18.052 1.00 91.38 99 ILE A CA 1
ATOM 731 C C . ILE A 1 99 ? -8.472 13.848 19.442 1.00 91.38 99 ILE A C 1
ATOM 733 O O . ILE A 1 99 ? -9.049 13.440 20.454 1.00 91.38 99 ILE A O 1
ATOM 737 N N . GLY A 1 100 ? -7.518 14.783 19.512 1.00 91.69 100 GLY A N 1
ATOM 738 C CA . GLY A 1 100 ? -7.031 15.350 20.774 1.00 91.69 100 GLY A CA 1
ATOM 739 C C . GLY A 1 100 ? -8.118 16.016 21.631 1.00 91.69 100 GLY A C 1
ATOM 740 O O . GLY A 1 100 ? -7.940 16.163 22.837 1.00 91.69 100 GLY A O 1
ATOM 741 N N . LYS A 1 101 ? -9.271 16.369 21.043 1.00 95.31 101 LYS A N 1
ATOM 742 C CA . LYS A 1 101 ? -10.409 16.978 21.752 1.00 95.31 101 LYS A CA 1
ATOM 743 C C . LYS A 1 101 ? -11.172 15.990 22.641 1.00 95.31 101 LYS A C 1
ATOM 745 O O . LYS A 1 101 ? -11.861 16.433 23.555 1.00 95.31 101 LYS A O 1
ATOM 750 N N . PHE A 1 102 ? -11.092 14.682 22.373 1.00 96.25 102 PHE A N 1
ATOM 751 C CA . PHE A 1 102 ? -11.867 13.666 23.102 1.00 96.25 102 PHE A CA 1
ATOM 752 C C . PHE A 1 102 ? -11.060 12.442 23.549 1.00 96.25 102 PHE A C 1
ATOM 754 O O . PHE A 1 102 ? -11.470 11.769 24.497 1.00 96.25 102 PHE A O 1
ATOM 761 N N . LEU A 1 103 ? -9.918 12.154 22.920 1.00 93.69 103 LEU A N 1
ATOM 762 C CA . LEU A 1 103 ? -9.111 10.976 23.234 1.00 93.69 103 LEU A CA 1
ATOM 763 C C . LEU A 1 103 ? -8.665 10.894 24.702 1.00 93.69 103 LEU A C 1
ATOM 765 O O . LEU A 1 103 ? -8.823 9.815 25.270 1.00 93.69 103 LEU A O 1
ATOM 769 N N . PRO A 1 104 ? -8.215 11.978 25.373 1.00 96.00 104 PRO A N 1
ATOM 770 C CA . PRO A 1 104 ? -7.880 11.903 26.797 1.00 96.00 104 PRO A CA 1
ATOM 771 C C . PRO A 1 104 ? -9.039 11.376 27.654 1.00 96.00 104 PRO A C 1
ATOM 773 O O . PRO A 1 104 ? -8.835 10.528 28.516 1.00 96.00 104 PRO A O 1
ATOM 776 N N . THR A 1 105 ? -10.273 11.799 27.359 1.00 98.00 105 THR A N 1
ATOM 777 C CA . THR A 1 105 ? -11.476 11.310 28.048 1.00 98.00 105 THR A CA 1
ATOM 778 C C . THR A 1 105 ? -11.777 9.846 27.726 1.00 98.00 105 THR A C 1
ATOM 780 O O . THR A 1 105 ? -12.263 9.124 28.592 1.00 98.00 105 THR A O 1
ATOM 783 N N . TYR A 1 106 ? -11.515 9.389 26.498 1.00 98.12 106 TYR A N 1
ATOM 784 C CA . TYR A 1 106 ? -11.701 7.982 26.125 1.00 98.12 106 TYR A CA 1
ATOM 785 C C . TYR A 1 106 ? -10.723 7.075 26.874 1.00 98.12 106 TYR A C 1
ATOM 787 O O . TYR A 1 106 ? -11.139 6.027 27.364 1.00 98.12 106 TYR A O 1
ATOM 795 N N . LEU A 1 107 ? -9.465 7.501 27.006 1.00 94.19 107 LEU A N 1
ATOM 796 C CA . LEU A 1 107 ? -8.434 6.775 27.748 1.00 94.19 107 LEU A CA 1
ATOM 797 C C . LEU A 1 107 ? -8.732 6.761 29.254 1.00 94.19 107 LEU A C 1
ATOM 799 O O . LEU A 1 107 ? -8.732 5.700 29.868 1.00 94.19 107 LEU A O 1
ATOM 803 N N . GLU A 1 108 ? -9.072 7.914 29.843 1.00 97.12 108 GLU A N 1
ATOM 804 C CA . GLU A 1 108 ? -9.427 8.023 31.268 1.00 97.12 108 GLU A CA 1
ATOM 805 C C . GLU A 1 108 ? -10.623 7.131 31.636 1.00 97.12 108 GLU A C 1
ATOM 807 O O . GLU A 1 108 ? -10.646 6.510 32.698 1.00 97.12 108 GLU A O 1
ATOM 812 N N . LYS A 1 109 ? -11.614 7.032 30.742 1.00 97.94 109 LYS A N 1
ATOM 813 C CA . LYS A 1 109 ? -12.801 6.187 30.932 1.00 97.94 109 LYS A CA 1
ATOM 814 C C . LYS A 1 109 ? -12.595 4.721 30.544 1.00 97.94 109 LYS A C 1
ATOM 816 O O . LYS A 1 109 ? -13.535 3.942 30.690 1.00 97.94 109 LYS A O 1
ATOM 821 N N . GLY A 1 110 ? -11.427 4.350 30.019 1.00 95.62 110 GLY A N 1
ATOM 822 C CA . GLY A 1 110 ? -11.155 3.000 29.520 1.00 95.62 110 GLY A CA 1
ATOM 823 C C . GLY A 1 110 ? -12.015 2.592 28.319 1.00 95.62 110 GLY A C 1
ATOM 824 O O . GLY A 1 110 ? -12.230 1.405 28.101 1.00 95.62 110 GLY A O 1
ATOM 825 N N . ILE A 1 111 ? -12.537 3.559 27.554 1.00 96.69 111 ILE A N 1
ATOM 826 C CA . ILE A 1 111 ? -13.267 3.299 26.300 1.00 96.69 111 ILE A CA 1
ATOM 827 C C . ILE A 1 111 ? -12.293 2.802 25.231 1.00 96.69 111 ILE A C 1
ATOM 829 O O . ILE A 1 111 ? -12.623 1.896 24.471 1.00 96.69 111 ILE A O 1
ATOM 833 N N . LEU A 1 112 ? -11.094 3.389 25.190 1.00 93.00 112 LEU A N 1
ATOM 834 C CA . LEU A 1 112 ? -9.964 2.858 24.438 1.00 93.00 112 LEU A CA 1
ATOM 835 C C . LEU A 1 112 ? -8.834 2.523 25.410 1.00 93.00 112 LEU A C 1
ATOM 837 O O . LEU A 1 112 ? -8.595 3.295 26.341 1.00 93.00 112 LEU A O 1
ATOM 841 N N . PRO A 1 113 ? -8.122 1.409 25.192 1.00 88.31 113 PRO A N 1
ATOM 842 C CA . PRO A 1 113 ? -6.979 1.055 26.022 1.00 88.31 113 PRO A CA 1
ATOM 843 C C . PRO A 1 113 ? -5.733 1.892 25.687 1.00 88.31 113 PRO A C 1
ATOM 845 O O . PRO A 1 113 ? -4.915 2.144 26.570 1.00 88.31 113 PRO A O 1
ATOM 848 N N . TYR A 1 114 ? -5.598 2.345 24.434 1.00 89.19 114 TYR A N 1
ATOM 849 C CA . TYR A 1 114 ? -4.439 3.080 23.917 1.00 89.19 114 TYR A CA 1
ATOM 850 C C . TYR A 1 114 ? -4.872 4.105 22.857 1.00 89.19 114 TYR A C 1
ATOM 852 O O . TYR A 1 114 ? -5.985 4.033 22.334 1.00 89.19 114 TYR A O 1
ATOM 860 N N . ASP A 1 115 ? -3.982 5.041 22.513 1.00 88.69 115 ASP A N 1
ATOM 861 C CA . ASP A 1 115 ? -4.139 5.873 21.316 1.00 88.69 115 ASP A CA 1
ATOM 862 C C . ASP A 1 115 ? -3.942 5.000 20.058 1.00 88.69 115 ASP A C 1
ATOM 864 O O . ASP A 1 115 ? -2.833 4.493 19.854 1.00 88.69 115 ASP A O 1
ATOM 868 N N . PRO A 1 116 ? -4.968 4.822 19.202 1.00 85.31 116 PRO A N 1
ATOM 869 C CA . PRO A 1 116 ? -4.881 3.957 18.024 1.00 85.31 116 PRO A CA 1
ATOM 870 C C . PRO A 1 116 ? -3.937 4.496 16.933 1.00 85.31 116 PRO A C 1
ATOM 872 O O . PRO A 1 116 ? -3.594 3.774 15.996 1.00 85.31 116 PRO A O 1
ATOM 875 N N . PHE A 1 117 ? -3.509 5.761 17.029 1.00 86.19 117 PHE A N 1
ATOM 876 C CA . PHE A 1 117 ? -2.469 6.342 16.175 1.00 86.19 117 PHE A CA 1
ATOM 877 C C . PHE A 1 117 ? -1.060 6.189 16.750 1.00 86.19 117 PHE A C 1
ATOM 879 O O . PHE A 1 117 ? -0.107 6.606 16.100 1.00 86.19 117 PHE A O 1
ATOM 886 N N . GLN A 1 118 ? -0.914 5.647 17.960 1.00 83.19 118 GLN A N 1
ATOM 887 C CA . GLN A 1 118 ? 0.381 5.285 18.545 1.00 83.19 118 GLN A CA 1
ATOM 888 C C . GLN A 1 118 ? 0.559 3.770 18.609 1.00 83.19 118 GLN A C 1
ATOM 890 O O . GLN A 1 118 ? 1.661 3.285 18.389 1.00 83.19 118 GLN A O 1
ATOM 895 N N . VAL A 1 119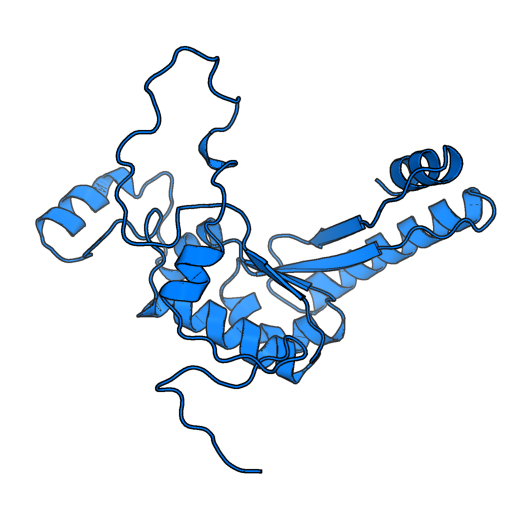 ? -0.521 3.035 18.882 1.00 81.62 119 VAL A N 1
ATOM 896 C CA . VAL A 1 119 ? -0.543 1.573 18.957 1.00 81.62 119 VAL A CA 1
ATOM 897 C C . VAL A 1 119 ? -1.525 1.053 17.918 1.00 81.62 119 VAL A C 1
ATOM 899 O O . VAL A 1 119 ? -2.688 1.449 17.914 1.00 81.62 119 VAL A O 1
ATOM 902 N N . LEU A 1 120 ? -1.067 0.151 17.047 1.00 82.12 120 LEU A N 1
ATOM 903 C CA . LEU A 1 120 ? -1.926 -0.456 16.035 1.00 82.12 120 LEU A CA 1
ATOM 904 C C . LEU A 1 120 ? -3.095 -1.200 16.697 1.00 82.12 120 LEU A C 1
ATOM 906 O O . LEU A 1 120 ? -2.890 -2.141 17.464 1.00 82.12 120 LEU A O 1
ATOM 910 N N . ASP A 1 121 ? -4.315 -0.806 16.344 1.00 85.69 121 ASP A N 1
ATOM 911 C CA . ASP A 1 121 ? -5.528 -1.538 16.693 1.00 85.69 121 ASP A CA 1
ATOM 912 C C . ASP A 1 121 ? -5.555 -2.889 15.967 1.00 85.69 121 ASP A C 1
ATOM 914 O O . ASP A 1 121 ? -5.757 -2.957 14.754 1.00 85.69 121 ASP A O 1
ATOM 918 N N . GLN A 1 122 ? -5.332 -3.971 16.708 1.00 83.19 122 GLN A N 1
ATOM 919 C CA . GLN A 1 122 ? -5.271 -5.314 16.136 1.00 83.19 122 GLN A CA 1
ATOM 920 C C . GLN A 1 122 ? -6.657 -5.864 15.772 1.00 83.19 122 GLN A C 1
ATOM 922 O O . GLN A 1 122 ? -6.759 -6.642 14.826 1.00 83.19 122 GLN A O 1
ATOM 927 N N . GLU A 1 123 ? -7.716 -5.459 16.480 1.00 84.06 123 GLU A N 1
ATOM 928 C CA . GLU A 1 123 ? -9.056 -6.044 16.330 1.00 84.06 123 GLU A CA 1
ATOM 929 C C . GLU A 1 123 ? -9.845 -5.431 15.164 1.00 84.06 123 GLU A C 1
ATOM 931 O O . GLU A 1 123 ? -10.635 -6.126 14.525 1.00 84.06 123 GLU A O 1
ATOM 936 N N . GLY A 1 124 ? -9.626 -4.151 14.848 1.00 89.88 124 GLY A N 1
ATOM 937 C CA . GLY A 1 124 ? -10.238 -3.481 13.699 1.00 89.88 124 GLY A CA 1
ATOM 938 C C . GLY A 1 124 ? -9.268 -3.305 12.533 1.00 89.88 124 GLY A C 1
ATOM 939 O O . GLY A 1 124 ? -9.409 -3.931 11.477 1.00 89.88 124 GLY A O 1
ATOM 940 N N . VAL A 1 125 ? -8.269 -2.438 12.704 1.00 89.56 125 VAL A N 1
ATOM 941 C CA . VAL A 1 125 ? -7.298 -2.105 11.643 1.00 89.56 125 VAL A CA 1
ATOM 942 C C . VAL A 1 125 ? -6.451 -3.326 11.261 1.00 89.56 125 VAL A C 1
ATOM 944 O O . VAL A 1 125 ? -6.215 -3.574 10.075 1.00 89.56 125 VAL A O 1
ATOM 947 N N . GLY A 1 126 ? -6.041 -4.129 12.244 1.00 87.19 126 GLY A N 1
ATOM 948 C CA . GLY A 1 126 ? -5.291 -5.369 12.052 1.00 87.19 126 GLY A CA 1
ATOM 949 C C . GLY A 1 126 ? -6.035 -6.397 11.199 1.00 87.19 126 GLY A C 1
ATOM 950 O O . GLY A 1 126 ? -5.433 -6.999 10.307 1.00 87.19 126 GLY A O 1
ATOM 951 N N . GLU A 1 127 ? -7.351 -6.532 11.374 1.00 90.12 127 GLU A N 1
ATOM 952 C CA . GLU A 1 127 ? -8.171 -7.426 10.548 1.00 90.12 127 GLU A CA 1
ATOM 953 C C . GLU A 1 127 ? -8.237 -6.961 9.085 1.00 90.12 127 GLU A C 1
ATOM 955 O O . GLU A 1 127 ? -8.131 -7.784 8.173 1.00 90.12 127 GLU A O 1
ATOM 960 N N . LEU A 1 128 ? -8.302 -5.649 8.819 1.00 92.81 128 LEU A N 1
ATOM 961 C CA . LEU A 1 128 ? -8.199 -5.132 7.447 1.00 92.81 128 LEU A CA 1
ATOM 962 C C . LEU A 1 128 ? -6.834 -5.442 6.822 1.00 92.81 128 LEU A C 1
ATOM 964 O O . LEU A 1 128 ? -6.766 -5.856 5.661 1.00 92.81 128 LEU A O 1
ATOM 968 N N . ILE A 1 129 ? -5.751 -5.275 7.582 1.00 91.69 129 ILE A N 1
ATOM 969 C CA . ILE A 1 129 ? -4.389 -5.583 7.124 1.00 91.69 129 ILE A CA 1
ATOM 970 C C . ILE A 1 129 ? -4.270 -7.071 6.787 1.00 91.69 129 ILE A C 1
ATOM 972 O O . ILE A 1 129 ? -3.846 -7.423 5.683 1.00 91.69 129 ILE A O 1
ATOM 976 N N . LYS A 1 130 ? -4.694 -7.947 7.701 1.00 89.38 130 LYS A N 1
ATOM 977 C CA . LYS A 1 130 ? -4.696 -9.400 7.512 1.00 89.38 130 LYS A CA 1
ATOM 978 C C . LYS A 1 130 ? -5.472 -9.793 6.260 1.00 89.38 130 LYS A C 1
ATOM 980 O O . LYS A 1 130 ? -4.928 -10.464 5.384 1.00 89.38 130 LYS A O 1
ATOM 985 N N . PHE A 1 131 ? -6.694 -9.288 6.118 1.00 90.88 131 PHE A N 1
ATOM 986 C CA . PHE A 1 131 ? -7.544 -9.553 4.963 1.00 90.88 131 PHE A CA 1
ATOM 987 C C . PHE A 1 131 ? -6.903 -9.109 3.645 1.00 90.88 131 PHE A C 1
ATOM 989 O O . PHE A 1 131 ? -6.974 -9.815 2.633 1.00 90.88 131 PHE A O 1
ATOM 996 N N . ALA A 1 132 ? -6.243 -7.950 3.655 1.00 95.56 132 ALA A N 1
ATOM 997 C CA . ALA A 1 132 ? -5.552 -7.423 2.493 1.00 95.56 132 ALA A CA 1
ATOM 998 C C . ALA A 1 132 ? -4.353 -8.292 2.089 1.00 95.56 132 ALA A C 1
ATOM 1000 O O . ALA A 1 132 ? -4.176 -8.584 0.903 1.00 95.56 132 ALA A O 1
ATOM 1001 N N . VAL A 1 133 ? -3.554 -8.741 3.064 1.00 93.06 133 VAL A N 1
ATOM 1002 C CA . VAL A 1 133 ? -2.406 -9.628 2.831 1.00 93.06 133 VAL A CA 1
ATOM 1003 C C . VAL A 1 133 ? -2.860 -10.987 2.313 1.00 93.06 133 VAL A C 1
ATOM 1005 O O . VAL A 1 133 ? -2.330 -11.449 1.303 1.00 93.06 133 VAL A O 1
ATOM 1008 N N . GLU A 1 134 ? -3.845 -11.611 2.959 1.00 93.81 134 GLU A N 1
ATOM 1009 C CA . GLU A 1 134 ? -4.374 -12.921 2.568 1.00 93.81 134 GLU A CA 1
ATOM 10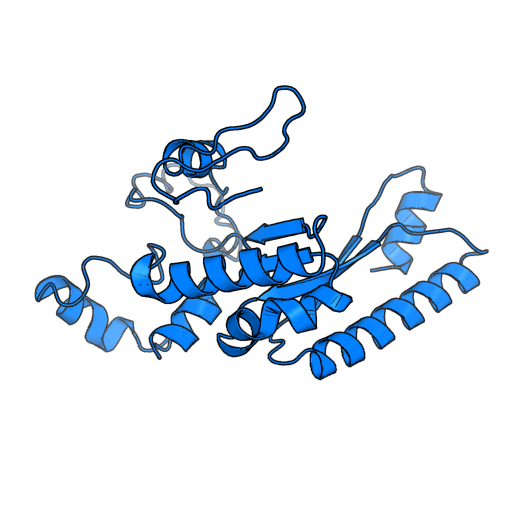10 C C . GLU A 1 134 ? -4.922 -12.887 1.139 1.00 93.81 134 GLU A C 1
ATOM 1012 O O . GLU A 1 134 ? -4.487 -13.656 0.280 1.00 93.81 134 GLU A O 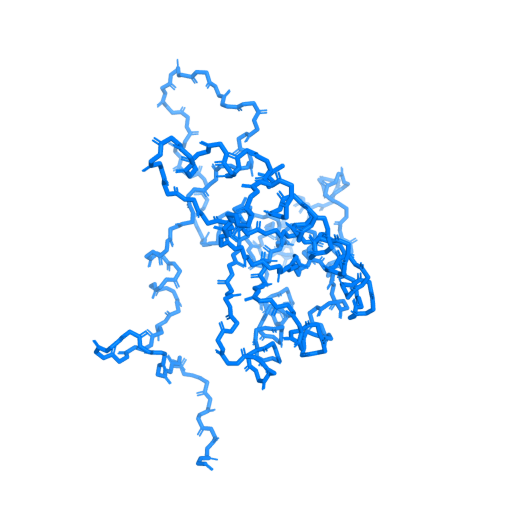1
ATOM 1017 N N . ARG A 1 135 ? -5.818 -11.940 0.835 1.00 97.75 135 ARG A N 1
ATOM 1018 C CA . ARG A 1 135 ? -6.409 -11.813 -0.507 1.00 97.75 135 ARG A CA 1
ATOM 1019 C C . ARG A 1 135 ? -5.393 -11.399 -1.561 1.00 97.75 135 ARG A C 1
ATOM 1021 O O . ARG A 1 135 ? -5.449 -11.883 -2.695 1.00 97.75 135 ARG A O 1
ATOM 1028 N N . GLY A 1 136 ? -4.479 -10.503 -1.198 1.00 97.94 136 GLY A N 1
ATOM 1029 C CA . GLY A 1 136 ? -3.403 -10.065 -2.072 1.00 97.94 136 GLY A CA 1
ATOM 1030 C C . GLY A 1 136 ? -2.505 -11.232 -2.470 1.00 97.94 136 GLY A C 1
ATOM 1031 O O . GLY A 1 136 ? -2.307 -11.476 -3.659 1.00 97.94 136 GLY A O 1
ATOM 1032 N N . ARG A 1 137 ? -2.035 -12.015 -1.491 1.00 97.31 137 ARG A N 1
ATOM 1033 C CA . ARG A 1 137 ? -1.172 -13.182 -1.728 1.00 97.31 137 ARG A CA 1
ATOM 1034 C C . ARG A 1 137 ? -1.892 -14.348 -2.393 1.00 97.31 137 ARG A C 1
ATOM 1036 O O . ARG A 1 137 ? -1.272 -15.039 -3.194 1.00 97.31 137 ARG A O 1
ATOM 1043 N N . ALA A 1 138 ? -3.189 -14.523 -2.146 1.00 97.50 138 ALA A N 1
ATOM 1044 C CA . ALA A 1 138 ? -4.000 -15.487 -2.888 1.00 97.50 138 ALA A CA 1
ATOM 1045 C C . ALA A 1 138 ? -4.036 -15.176 -4.396 1.00 97.50 138 ALA A C 1
ATOM 1047 O O . ALA A 1 138 ? -4.109 -16.090 -5.212 1.00 97.50 138 ALA A O 1
ATOM 1048 N N . THR A 1 139 ? -3.954 -13.895 -4.775 1.00 98.31 139 THR A N 1
ATOM 1049 C CA . THR A 1 139 ? -3.913 -13.479 -6.188 1.00 98.31 139 THR A CA 1
ATOM 1050 C C . THR A 1 139 ? -2.487 -13.448 -6.742 1.00 98.31 139 THR A C 1
ATOM 1052 O O . THR A 1 139 ? -2.247 -13.872 -7.870 1.00 98.31 139 THR A O 1
ATOM 1055 N N . ARG A 1 140 ? -1.525 -12.966 -5.950 1.00 97.88 140 ARG A N 1
ATOM 1056 C CA . ARG A 1 140 ? -0.104 -12.891 -6.301 1.00 97.88 140 ARG A CA 1
ATOM 1057 C C . ARG A 1 140 ? 0.732 -13.475 -5.154 1.00 97.88 140 ARG A C 1
ATOM 1059 O O . ARG A 1 140 ? 1.093 -12.737 -4.239 1.00 97.88 140 ARG A O 1
ATOM 1066 N N . PRO A 1 141 ? 1.114 -14.763 -5.203 1.00 97.62 141 PRO A N 1
ATOM 1067 C CA . PRO A 1 141 ? 1.862 -15.408 -4.115 1.00 97.62 141 PRO A CA 1
ATOM 1068 C C . PRO A 1 141 ? 3.195 -14.727 -3.769 1.00 97.62 141 PRO A C 1
ATOM 1070 O O . PRO A 1 141 ? 3.639 -14.761 -2.626 1.00 97.62 141 PRO A O 1
ATOM 1073 N N . THR A 1 142 ? 3.816 -14.061 -4.746 1.00 96.00 142 THR A N 1
ATOM 1074 C CA . THR A 1 142 ? 5.079 -13.317 -4.601 1.00 96.00 142 THR A CA 1
ATOM 1075 C C . THR A 1 142 ? 4.891 -11.846 -4.212 1.00 96.00 142 THR A C 1
ATOM 1077 O O . THR A 1 142 ? 5.850 -11.076 -4.260 1.00 96.00 142 THR A O 1
ATOM 1080 N N . LEU A 1 143 ? 3.671 -11.428 -3.852 1.00 96.38 143 LEU A N 1
ATOM 1081 C CA . LEU A 1 143 ? 3.357 -10.049 -3.482 1.00 96.38 143 LEU A CA 1
ATOM 1082 C C . LEU A 1 143 ? 4.228 -9.602 -2.302 1.00 96.38 143 LEU A C 1
ATOM 1084 O O . LEU A 1 143 ? 4.120 -10.129 -1.188 1.00 96.38 143 LEU A O 1
ATOM 1088 N N . LYS A 1 144 ? 5.074 -8.595 -2.545 1.00 95.75 144 LYS A N 1
ATOM 1089 C CA . LYS A 1 144 ? 5.843 -7.947 -1.481 1.00 95.75 144 LYS A CA 1
ATOM 1090 C C . LYS A 1 144 ? 4.877 -7.163 -0.592 1.00 95.75 144 LYS A C 1
ATOM 1092 O O . LYS A 1 144 ? 4.026 -6.431 -1.083 1.00 95.75 144 LYS A O 1
ATOM 1097 N N . VAL A 1 145 ? 5.028 -7.305 0.717 1.00 91.12 145 VAL A N 1
ATOM 1098 C CA . VAL A 1 145 ? 4.249 -6.562 1.710 1.00 91.12 145 VAL A CA 1
ATOM 1099 C C . VAL A 1 145 ? 5.222 -5.810 2.598 1.00 91.12 145 VAL A C 1
ATOM 1101 O O . VAL A 1 145 ? 6.171 -6.408 3.106 1.00 91.12 145 VAL A O 1
ATOM 1104 N N . VAL A 1 146 ? 4.995 -4.512 2.747 1.00 87.50 146 VAL A N 1
ATOM 1105 C CA . VAL A 1 146 ? 5.749 -3.622 3.630 1.00 87.50 146 VAL A CA 1
ATOM 1106 C C . VAL A 1 146 ? 4.784 -2.707 4.381 1.00 87.50 146 VAL A C 1
ATOM 1108 O O . VAL A 1 146 ? 3.595 -2.649 4.072 1.00 87.50 146 VAL A O 1
ATOM 1111 N N . PHE A 1 147 ? 5.300 -2.024 5.389 1.00 82.19 147 PHE A N 1
ATOM 1112 C CA . PHE A 1 147 ? 4.577 -1.024 6.160 1.00 82.19 147 PHE A CA 1
ATOM 1113 C C . PHE A 1 147 ? 5.336 0.284 6.014 1.00 82.19 147 PHE A C 1
ATOM 1115 O O . PHE A 1 147 ? 6.570 0.274 6.082 1.00 82.19 147 PHE A O 1
ATOM 1122 N N . GLU A 1 148 ? 4.616 1.384 5.805 1.00 74.50 148 GLU A N 1
ATOM 1123 C CA . GLU A 1 148 ? 5.246 2.688 5.950 1.00 74.50 148 GLU A CA 1
ATOM 1124 C C . GLU A 1 148 ? 5.671 2.869 7.414 1.00 74.50 148 GLU A C 1
ATOM 1126 O O . GLU A 1 148 ? 4.973 2.411 8.325 1.00 74.50 148 GLU A O 1
ATOM 1131 N N . PRO A 1 149 ? 6.810 3.523 7.670 1.00 52.19 149 PRO A N 1
ATOM 1132 C CA . PRO A 1 149 ? 7.201 3.874 9.022 1.00 52.19 149 PRO A CA 1
ATOM 1133 C C . PRO A 1 149 ? 6.237 4.939 9.563 1.00 52.19 149 PRO A C 1
ATOM 1135 O O . PRO A 1 149 ? 6.422 6.131 9.334 1.00 52.19 149 PRO A O 1
ATOM 1138 N N . ALA A 1 150 ? 5.194 4.520 10.282 1.00 46.94 150 ALA A N 1
ATOM 1139 C CA . ALA A 1 150 ? 4.382 5.420 11.090 1.00 46.94 150 ALA A CA 1
ATOM 1140 C C . ALA A 1 150 ? 3.728 4.708 12.284 1.00 46.94 150 ALA A C 1
ATOM 1142 O O . ALA A 1 150 ? 3.026 3.713 12.109 1.00 46.94 150 ALA A O 1
ATOM 1143 N N . ALA A 1 151 ? 3.965 5.302 13.463 1.00 36.69 151 ALA A N 1
ATOM 1144 C CA . ALA A 1 151 ? 3.649 4.846 14.820 1.00 36.69 151 ALA A CA 1
ATOM 1145 C C . ALA A 1 151 ? 4.280 3.487 15.201 1.00 36.69 151 ALA A C 1
ATOM 1147 O O . ALA A 1 151 ? 4.130 2.511 14.466 1.00 36.69 151 ALA A O 1
ATOM 1148 N N . PRO A 1 152 ? 5.041 3.403 16.311 1.00 38.50 152 PRO A N 1
ATOM 1149 C CA . PRO A 1 152 ? 5.692 2.161 16.710 1.00 38.50 152 PRO A CA 1
ATOM 1150 C C . PRO A 1 152 ? 4.651 1.049 16.886 1.00 38.50 152 PRO A C 1
ATOM 1152 O O . PRO A 1 152 ? 3.754 1.125 17.718 1.00 38.50 152 PRO A O 1
ATOM 1155 N N . VAL A 1 153 ? 4.780 -0.012 16.094 1.00 34.88 153 VAL A N 1
ATOM 1156 C CA . VAL A 1 153 ? 4.058 -1.260 16.340 1.00 34.88 153 VAL A CA 1
ATOM 1157 C C . VAL A 1 153 ? 4.710 -1.900 17.567 1.00 34.88 153 VAL A C 1
ATOM 1159 O O . VAL A 1 153 ? 5.830 -2.394 17.470 1.00 34.88 153 VAL A O 1
ATOM 1162 N N . GLY A 1 154 ? 4.054 -1.817 18.726 1.00 37.19 154 GLY A N 1
ATOM 1163 C CA . GLY A 1 154 ? 4.501 -2.462 19.965 1.00 37.19 154 GLY A CA 1
ATOM 1164 C C . GLY A 1 154 ? 4.284 -1.607 21.215 1.00 37.19 154 GLY A C 1
ATOM 1165 O O . GLY A 1 154 ? 4.329 -0.380 21.178 1.00 37.19 154 GLY A O 1
ATOM 1166 N N . SER A 1 155 ? 4.057 -2.263 22.354 1.00 33.69 155 SER A N 1
ATOM 1167 C CA . SER A 1 155 ? 3.593 -1.681 23.625 1.00 33.69 155 SER A CA 1
ATOM 1168 C C . SER A 1 155 ? 4.611 -0.822 24.389 1.00 33.69 155 SER A C 1
ATOM 1170 O O . SER A 1 155 ? 4.456 -0.616 25.597 1.00 33.69 155 SER A O 1
ATOM 1172 N N . LYS A 1 156 ? 5.681 -0.343 23.751 1.00 33.53 156 LYS A N 1
ATOM 1173 C CA . LYS A 1 156 ? 6.603 0.577 24.414 1.00 33.53 156 LYS A CA 1
ATOM 1174 C C . LYS A 1 156 ? 6.140 1.994 24.148 1.00 33.53 156 LYS A C 1
ATOM 1176 O O . LYS A 1 156 ? 6.341 2.543 23.068 1.00 33.53 156 LYS A O 1
ATOM 1181 N N . ALA A 1 157 ? 5.555 2.578 25.193 1.00 34.91 157 ALA A N 1
ATOM 1182 C CA . ALA A 1 157 ? 5.637 4.009 25.415 1.00 34.91 157 ALA A CA 1
ATOM 1183 C C . ALA A 1 157 ? 7.028 4.496 24.992 1.00 34.91 157 ALA A C 1
ATOM 1185 O O . ALA A 1 157 ? 8.031 3.810 25.205 1.00 34.91 157 ALA A O 1
ATOM 1186 N N . SER A 1 158 ? 7.057 5.653 24.351 1.00 35.22 158 SER A N 1
ATOM 1187 C CA . SER A 1 158 ? 8.245 6.401 23.972 1.00 35.22 158 SER A CA 1
ATOM 1188 C C . SER A 1 158 ? 9.101 6.755 25.199 1.00 35.22 158 SER A C 1
ATOM 1190 O O . SER A 1 158 ? 9.192 7.918 25.586 1.00 35.22 158 SER A O 1
ATOM 1192 N N . ASP A 1 159 ? 9.719 5.766 25.832 1.00 32.44 159 ASP A N 1
ATOM 1193 C CA . ASP A 1 159 ? 10.725 5.960 26.859 1.00 32.44 159 ASP A CA 1
ATOM 1194 C C . ASP A 1 159 ? 12.049 6.239 26.139 1.00 32.44 159 ASP A C 1
ATOM 1196 O O . ASP A 1 159 ? 12.716 5.334 25.639 1.00 32.44 159 ASP A O 1
ATOM 1200 N N . GLY A 1 160 ? 12.423 7.521 26.075 1.00 36.00 160 GLY A N 1
ATOM 1201 C CA . GLY A 1 160 ? 13.840 7.897 26.053 1.00 36.00 160 GLY A CA 1
ATOM 1202 C C . GLY A 1 160 ? 14.460 8.427 24.758 1.00 36.00 160 GLY A C 1
ATOM 1203 O O . GLY A 1 160 ? 15.681 8.401 24.652 1.00 36.00 160 GLY A O 1
ATOM 1204 N N . LEU A 1 161 ? 13.708 8.960 23.793 1.00 35.91 161 LEU A N 1
ATOM 1205 C CA . LEU A 1 161 ? 14.311 9.630 22.626 1.00 35.91 161 LEU A CA 1
ATOM 1206 C C . LEU A 1 161 ? 14.190 11.151 22.714 1.00 35.91 161 LEU A C 1
ATOM 1208 O O . LEU A 1 161 ? 13.446 11.725 21.939 1.00 35.91 161 LEU A O 1
ATOM 1212 N N . LEU A 1 162 ? 14.909 11.776 23.655 1.00 36.69 162 LEU A N 1
ATOM 1213 C CA . LEU A 1 162 ? 15.547 13.100 23.513 1.00 36.69 162 LEU A CA 1
ATOM 1214 C C . LEU A 1 162 ? 16.502 13.344 24.709 1.00 36.69 162 LEU A C 1
ATOM 1216 O O . LEU A 1 162 ? 16.282 14.232 25.528 1.00 36.69 162 LEU A O 1
ATOM 1220 N N . GLU A 1 163 ? 17.592 12.579 24.806 1.00 34.75 163 GLU A N 1
ATOM 1221 C CA . GLU A 1 163 ? 18.811 13.054 25.479 1.00 34.75 163 GLU A CA 1
ATOM 1222 C C . GLU A 1 163 ? 19.913 13.194 24.423 1.00 34.75 163 GLU A C 1
ATOM 1224 O O . GLU A 1 163 ? 20.400 12.204 23.885 1.00 34.75 163 GLU A O 1
ATOM 1229 N N . GLY A 1 164 ? 20.283 14.435 24.095 1.00 35.19 164 GLY A N 1
ATOM 1230 C CA . GLY A 1 164 ? 21.373 14.743 23.162 1.00 35.19 164 GLY A CA 1
ATOM 1231 C C . GLY A 1 164 ? 20.974 15.779 22.115 1.00 35.19 164 GLY A C 1
ATOM 1232 O O . GLY A 1 164 ? 20.215 15.487 21.200 1.00 35.19 164 GLY A O 1
ATOM 1233 N N . GLY A 1 165 ? 21.480 17.005 22.267 1.00 36.28 165 GLY A N 1
ATOM 1234 C CA . GLY A 1 165 ? 21.170 18.173 21.436 1.00 36.28 165 GLY A CA 1
ATOM 1235 C C . GLY A 1 165 ? 21.703 18.139 19.998 1.00 36.28 165 GLY A C 1
ATOM 1236 O O . GLY A 1 165 ? 22.470 19.023 19.623 1.00 36.28 165 GLY A O 1
ATOM 1237 N N . GLU A 1 166 ? 21.268 17.184 19.180 1.00 38.59 166 GLU A N 1
ATOM 1238 C CA . GLU A 1 166 ? 21.363 17.281 17.719 1.00 38.59 166 GLU A CA 1
ATOM 1239 C C . GLU A 1 166 ? 20.031 17.749 17.121 1.00 38.59 166 GLU A C 1
ATOM 1241 O O . GLU A 1 166 ? 18.951 17.419 17.613 1.00 38.59 166 GLU A O 1
ATOM 1246 N N . ALA A 1 167 ? 20.110 18.590 16.085 1.00 36.84 167 ALA A N 1
ATOM 1247 C CA . ALA A 1 167 ? 18.953 19.216 15.457 1.00 36.84 167 ALA A CA 1
ATOM 1248 C C . ALA A 1 167 ? 17.933 18.155 15.016 1.00 36.84 167 ALA A C 1
ATOM 1250 O O . ALA A 1 167 ? 18.229 17.314 14.167 1.00 36.84 167 ALA A O 1
ATOM 1251 N N . ALA A 1 168 ? 16.729 18.218 15.592 1.00 40.03 168 ALA A N 1
ATOM 1252 C CA . ALA A 1 168 ? 15.634 17.325 15.247 1.00 40.03 168 ALA A CA 1
ATOM 1253 C C . ALA A 1 168 ? 15.388 17.357 13.724 1.00 40.03 168 ALA A C 1
ATOM 1255 O O . ALA A 1 168 ? 15.310 18.449 13.147 1.00 40.03 168 ALA A O 1
ATOM 1256 N N . PRO A 1 169 ? 15.270 16.196 13.050 1.00 35.91 169 PRO A N 1
ATOM 1257 C CA . PRO A 1 169 ? 14.947 16.169 11.632 1.00 35.91 169 PRO A CA 1
ATOM 1258 C C . PRO A 1 169 ? 13.601 16.859 11.406 1.00 35.91 169 PRO A C 1
ATOM 1260 O O . PRO A 1 169 ? 12.707 16.784 12.244 1.00 35.91 169 PRO A O 1
ATOM 1263 N N . LEU A 1 170 ? 13.455 17.511 10.250 1.00 28.73 170 LEU A N 1
ATOM 1264 C CA . LEU A 1 170 ? 12.322 18.380 9.897 1.00 28.73 170 LEU A CA 1
ATOM 1265 C C . LEU A 1 170 ? 10.937 17.701 10.037 1.00 28.73 170 LEU A C 1
ATOM 1267 O O . LEU A 1 170 ? 9.926 18.394 10.098 1.00 28.73 170 LEU A O 1
ATOM 1271 N N . PHE A 1 171 ? 10.893 16.364 10.123 1.00 29.12 171 PHE A N 1
ATOM 1272 C CA . PHE A 1 171 ? 9.689 15.551 10.316 1.00 29.12 171 PHE A CA 1
ATOM 1273 C C . PHE A 1 171 ? 9.982 14.304 11.183 1.00 29.12 171 PHE A C 1
ATOM 1275 O O . PHE A 1 171 ? 10.190 13.215 10.649 1.00 29.12 171 PHE A O 1
ATOM 1282 N N . PRO A 1 172 ? 10.001 14.412 12.522 1.00 33.62 172 PRO A N 1
ATOM 1283 C CA . PRO A 1 172 ? 10.375 13.300 13.406 1.00 33.62 172 PRO A CA 1
ATOM 1284 C C . PRO A 1 172 ? 9.354 12.144 13.421 1.00 33.62 172 PRO A C 1
ATOM 1286 O O . PRO A 1 172 ? 9.688 11.031 13.800 1.00 33.62 172 PRO A O 1
ATOM 1289 N N . HIS A 1 173 ? 8.129 12.371 12.939 1.00 38.22 173 HIS A N 1
ATOM 1290 C CA . HIS A 1 173 ? 7.078 11.353 12.797 1.00 38.22 173 HIS A CA 1
ATOM 1291 C C . HIS A 1 173 ? 7.208 10.488 11.528 1.00 38.22 173 HIS A C 1
ATOM 1293 O O . HIS A 1 173 ? 6.432 9.553 11.363 1.00 38.22 173 HIS A O 1
ATOM 1299 N N . LEU A 1 174 ? 8.158 10.799 10.635 1.00 30.47 174 LEU A N 1
ATOM 1300 C CA . LEU A 1 174 ? 8.453 10.020 9.422 1.00 30.47 174 LEU A CA 1
ATOM 1301 C C . LEU A 1 174 ? 9.650 9.068 9.595 1.00 30.47 174 LEU A C 1
ATOM 1303 O O . LEU A 1 174 ? 9.975 8.315 8.680 1.00 30.47 174 LEU A O 1
ATOM 1307 N N . TYR A 1 175 ? 10.313 9.094 10.756 1.00 32.41 175 TYR A N 1
ATOM 1308 C CA . TYR A 1 175 ? 11.502 8.294 11.039 1.00 32.41 175 TYR A CA 1
ATOM 1309 C C . TYR A 1 175 ? 11.346 7.566 12.375 1.00 32.41 175 TYR A C 1
ATOM 1311 O O . TYR A 1 175 ? 11.844 8.003 13.406 1.00 32.41 175 TYR A O 1
ATOM 1319 N N . GLY A 1 176 ? 10.659 6.428 12.341 1.00 38.88 176 GLY A N 1
ATOM 1320 C CA . GLY A 1 176 ? 10.794 5.382 13.349 1.00 38.88 176 GLY A CA 1
ATOM 1321 C C . GLY A 1 176 ? 11.379 4.150 12.674 1.00 38.88 176 GLY A C 1
ATOM 1322 O O . GLY A 1 176 ? 10.831 3.673 11.680 1.00 38.88 176 GLY A O 1
ATOM 1323 N N . THR A 1 177 ? 12.503 3.634 13.164 1.00 35.34 177 THR A N 1
ATOM 1324 C CA . THR A 1 177 ? 12.962 2.300 12.765 1.00 35.34 177 THR A CA 1
ATOM 1325 C C . THR A 1 177 ? 11.921 1.288 13.217 1.00 35.34 177 THR A C 1
ATOM 1327 O O . THR A 1 177 ? 11.702 1.127 14.415 1.00 35.34 177 THR A O 1
ATOM 1330 N N . ILE A 1 178 ? 11.284 0.613 12.260 1.00 41.16 178 ILE A N 1
ATOM 1331 C CA . ILE A 1 178 ? 10.528 -0.609 12.530 1.00 41.16 178 ILE A CA 1
ATOM 1332 C C . ILE A 1 178 ? 11.520 -1.596 13.144 1.00 41.16 178 ILE A C 1
ATOM 1334 O O . ILE A 1 178 ? 12.465 -2.024 12.474 1.00 41.16 178 ILE A O 1
ATOM 1338 N N . ASP A 1 179 ? 11.319 -1.941 14.413 1.00 41.91 179 ASP A N 1
ATOM 1339 C CA . ASP A 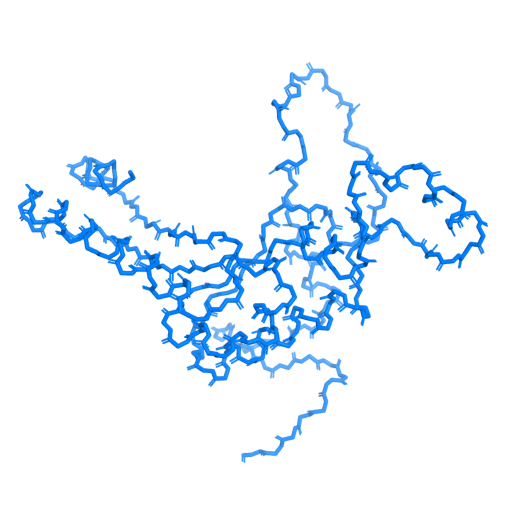1 179 ? 12.043 -3.039 15.034 1.00 41.91 179 ASP A CA 1
ATOM 1340 C C . ASP A 1 179 ? 11.486 -4.349 14.468 1.00 41.91 179 ASP A C 1
ATOM 1342 O O . ASP A 1 179 ? 10.519 -4.936 14.953 1.00 41.91 179 ASP A O 1
ATOM 1346 N N . TYR A 1 180 ? 12.091 -4.775 13.362 1.00 37.97 180 TYR A N 1
ATOM 1347 C CA . TYR A 1 180 ? 11.737 -6.009 12.676 1.00 37.97 180 TYR A CA 1
ATOM 1348 C C . TYR A 1 180 ? 11.890 -7.229 13.598 1.00 37.97 180 TYR A C 1
ATOM 1350 O O . TYR A 1 180 ? 11.160 -8.202 13.432 1.00 37.97 180 TYR A O 1
ATOM 1358 N N . ALA A 1 181 ? 12.795 -7.168 14.583 1.00 37.47 181 ALA A N 1
ATOM 1359 C CA . ALA A 1 181 ? 12.974 -8.226 15.568 1.00 37.47 181 ALA A CA 1
ATOM 1360 C C . ALA A 1 181 ? 11.837 -8.226 16.603 1.00 37.47 181 ALA A C 1
ATOM 1362 O O . ALA A 1 181 ? 11.376 -9.303 16.970 1.00 37.47 181 ALA A O 1
ATOM 1363 N N . ALA A 1 182 ? 11.318 -7.059 17.000 1.00 36.44 182 ALA A N 1
ATOM 1364 C CA . ALA A 1 182 ? 10.146 -6.958 17.875 1.00 36.44 182 ALA A CA 1
ATOM 1365 C C . ALA A 1 182 ? 8.876 -7.508 17.201 1.00 36.44 182 ALA A C 1
ATOM 1367 O O . ALA A 1 182 ? 8.194 -8.355 17.776 1.00 36.44 182 ALA A O 1
ATOM 1368 N N . VAL A 1 183 ? 8.626 -7.135 15.939 1.00 37.44 183 VAL A N 1
ATOM 1369 C CA . VAL A 1 183 ? 7.493 -7.652 15.143 1.00 37.44 183 VAL A CA 1
ATOM 1370 C C . VAL A 1 183 ? 7.596 -9.170 14.925 1.00 37.44 183 VAL A C 1
ATOM 1372 O O . VAL A 1 183 ? 6.584 -9.867 14.926 1.00 37.44 183 VAL A O 1
ATOM 1375 N N . GLN A 1 184 ? 8.813 -9.702 14.766 1.00 38.31 184 GLN A N 1
ATOM 1376 C CA . GLN A 1 184 ? 9.068 -11.147 14.689 1.00 38.31 184 GLN A CA 1
ATOM 1377 C C . GLN A 1 184 ? 8.992 -11.863 16.044 1.00 38.31 184 GLN A C 1
ATOM 1379 O O . GLN A 1 184 ? 8.778 -13.070 16.068 1.00 38.31 184 GLN A O 1
ATOM 1384 N N . SER A 1 185 ? 9.195 -11.153 17.155 1.00 38.44 185 SER A N 1
ATOM 1385 C CA . SER A 1 185 ? 9.093 -11.723 18.502 1.00 38.44 185 SER A CA 1
ATOM 1386 C C . SER A 1 185 ? 7.658 -11.753 19.033 1.00 38.44 185 SER A C 1
ATOM 1388 O O . SER A 1 185 ? 7.334 -12.623 19.832 1.00 38.44 185 SER A O 1
ATOM 1390 N N . GLU A 1 186 ? 6.796 -10.837 18.576 1.00 37.28 186 GLU A N 1
ATOM 1391 C CA . GLU A 1 186 ? 5.385 -10.760 18.988 1.00 37.28 186 GLU A CA 1
ATOM 1392 C C . GLU A 1 186 ? 4.451 -11.613 18.114 1.00 37.28 186 GLU A C 1
ATOM 1394 O O . GLU A 1 186 ? 3.395 -12.046 18.569 1.00 37.28 186 GLU A O 1
ATOM 1399 N N . LEU A 1 187 ? 4.851 -11.913 16.877 1.00 41.22 187 LEU A N 1
ATOM 1400 C CA . LEU A 1 187 ? 4.217 -12.921 16.032 1.00 41.22 187 LEU A CA 1
ATOM 1401 C C . LEU A 1 187 ? 5.223 -14.059 15.866 1.00 41.22 187 LEU A C 1
ATOM 1403 O O . LEU A 1 187 ? 6.169 -13.900 15.100 1.00 41.22 187 LEU A O 1
ATOM 1407 N N . GLU A 1 188 ? 5.034 -15.189 16.557 1.00 47.72 188 GLU A N 1
ATOM 1408 C CA . GLU A 1 188 ? 5.870 -16.398 16.428 1.00 47.72 188 GLU A CA 1
ATOM 1409 C C . GLU A 1 188 ? 5.751 -17.007 15.011 1.00 47.72 188 GLU A C 1
ATOM 1411 O O . GLU A 1 188 ? 5.171 -18.063 14.798 1.00 47.72 188 GLU A O 1
ATOM 1416 N N . ILE A 1 189 ? 6.243 -16.313 13.985 1.00 50.44 189 ILE A N 1
ATOM 1417 C CA . ILE A 1 189 ? 6.168 -16.747 12.592 1.00 50.44 189 ILE A CA 1
ATOM 1418 C C . ILE A 1 189 ? 7.224 -17.827 12.382 1.00 50.44 189 ILE A C 1
ATOM 1420 O O . ILE A 1 189 ? 8.422 -17.544 12.302 1.00 50.44 189 ILE A O 1
ATOM 1424 N N . GLU A 1 190 ? 6.776 -19.066 12.230 1.00 56.09 190 GLU A N 1
ATOM 1425 C CA . GLU A 1 190 ? 7.647 -20.186 11.906 1.00 56.09 190 GLU A CA 1
ATOM 1426 C C . GLU A 1 190 ? 8.097 -20.091 10.442 1.00 56.09 190 GLU A C 1
ATOM 1428 O O . GLU A 1 190 ? 7.297 -19.847 9.529 1.00 56.09 190 GLU A O 1
ATOM 1433 N N . ARG A 1 191 ? 9.400 -20.281 10.201 1.00 55.00 191 ARG A N 1
ATOM 1434 C CA . ARG A 1 191 ? 10.002 -20.249 8.861 1.00 55.00 191 ARG A CA 1
ATOM 1435 C C . ARG A 1 191 ? 10.844 -21.483 8.575 1.00 55.00 191 ARG A C 1
ATOM 1437 O O . ARG A 1 191 ? 11.476 -22.043 9.467 1.00 55.00 191 ARG A O 1
ATOM 1444 N N . GLY A 1 192 ? 10.862 -21.872 7.303 1.00 63.84 192 GLY A N 1
ATOM 1445 C CA . GLY A 1 192 ? 11.717 -22.925 6.776 1.00 63.84 192 GLY A CA 1
ATOM 1446 C C . GLY A 1 192 ? 13.179 -22.492 6.715 1.00 63.84 192 GLY A C 1
ATOM 1447 O O . GLY A 1 192 ? 13.503 -21.305 6.771 1.00 63.84 192 GLY A O 1
ATOM 1448 N N . ALA A 1 193 ? 14.076 -23.466 6.555 1.00 57.31 193 ALA A N 1
ATOM 1449 C CA . ALA A 1 193 ? 15.518 -23.232 6.430 1.00 57.31 193 ALA A CA 1
ATOM 1450 C C . ALA A 1 193 ? 15.908 -22.395 5.188 1.00 57.31 193 ALA A C 1
ATOM 1452 O O . ALA A 1 193 ? 17.020 -21.883 5.108 1.00 57.31 193 ALA A O 1
ATOM 1453 N N . ASP A 1 194 ? 14.991 -22.241 4.234 1.00 57.28 194 ASP A N 1
ATOM 1454 C CA . ASP A 1 194 ? 15.085 -21.404 3.035 1.00 57.28 194 ASP A CA 1
ATOM 1455 C C . ASP A 1 194 ? 14.465 -20.002 3.217 1.00 57.28 194 ASP A C 1
ATOM 1457 O O . ASP A 1 194 ? 14.423 -19.205 2.279 1.00 57.28 194 ASP A O 1
ATOM 1461 N N . GLY A 1 195 ? 13.974 -19.689 4.420 1.00 47.47 195 GLY A N 1
ATOM 1462 C CA . GLY A 1 195 ? 13.291 -18.436 4.736 1.00 47.47 195 GLY A CA 1
ATOM 1463 C C . GLY A 1 195 ? 11.813 -18.398 4.333 1.00 47.47 195 GLY A C 1
ATOM 1464 O O . GLY A 1 195 ? 11.159 -17.368 4.555 1.00 47.47 195 GLY A O 1
ATOM 1465 N N . ALA A 1 196 ? 11.262 -19.486 3.781 1.00 43.88 196 ALA A N 1
ATOM 1466 C CA . ALA A 1 196 ? 9.848 -19.581 3.438 1.00 43.88 196 ALA A CA 1
ATOM 1467 C C . ALA A 1 196 ? 8.962 -19.530 4.693 1.00 43.88 196 ALA A C 1
ATOM 1469 O O . ALA A 1 196 ? 9.331 -20.017 5.759 1.00 43.88 196 ALA A O 1
ATOM 1470 N N . PHE A 1 197 ? 7.787 -18.915 4.571 1.00 52.28 197 PHE A N 1
ATOM 1471 C CA . PHE A 1 197 ? 6.776 -18.874 5.631 1.00 52.28 197 PHE A CA 1
ATOM 1472 C C . PHE A 1 197 ? 6.166 -20.269 5.836 1.00 52.28 197 PHE A C 1
ATOM 1474 O O . PHE A 1 197 ? 5.749 -20.882 4.854 1.00 52.28 197 PHE A O 1
ATOM 1481 N N . LEU A 1 198 ? 6.095 -20.745 7.084 1.00 57.53 198 LEU A N 1
ATOM 1482 C CA . LEU A 1 198 ? 5.471 -22.026 7.434 1.00 57.53 198 LEU A CA 1
ATOM 1483 C C . LEU A 1 198 ? 4.117 -21.826 8.127 1.00 57.53 198 LEU A C 1
ATOM 1485 O O . LEU A 1 198 ? 3.102 -22.303 7.620 1.00 57.53 198 LEU A O 1
ATOM 1489 N N . SER A 1 199 ? 4.090 -21.111 9.254 1.00 53.34 199 SER A N 1
ATOM 1490 C CA . SER A 1 199 ? 2.903 -21.022 10.121 1.00 53.34 199 SER A CA 1
ATOM 1491 C C . SER A 1 199 ? 2.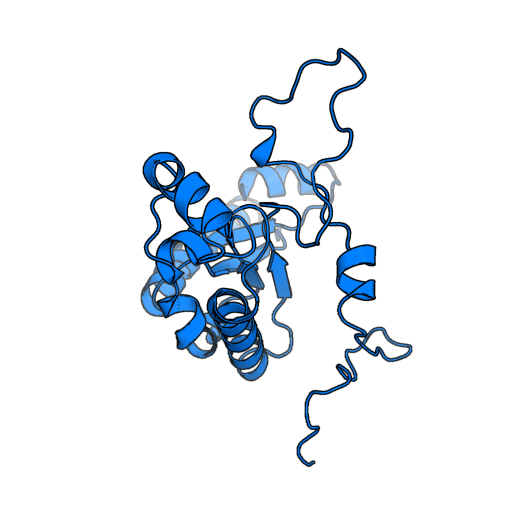963 -19.847 11.099 1.00 53.34 199 SER A C 1
ATOM 1493 O O . SER A 1 199 ? 4.014 -19.251 11.322 1.00 53.34 199 SER A O 1
ATOM 1495 N N . ILE A 1 200 ? 1.806 -19.535 11.692 1.00 49.81 200 ILE A N 1
ATOM 1496 C CA . ILE A 1 200 ? 1.663 -18.707 12.896 1.00 49.81 200 ILE A CA 1
ATOM 1497 C C . ILE A 1 200 ? 0.902 -19.562 13.929 1.00 49.81 200 ILE A C 1
ATOM 1499 O O . ILE A 1 200 ? -0.198 -20.029 13.606 1.00 49.81 200 ILE A O 1
ATOM 1503 N N . PRO A 1 201 ? 1.438 -19.797 15.138 1.00 46.25 201 PRO A N 1
ATOM 1504 C CA . PRO A 1 201 ? 0.754 -20.523 16.203 1.00 46.25 201 PRO A CA 1
ATOM 1505 C C . PRO A 1 201 ? -0.625 -19.919 16.504 1.00 46.25 201 PRO A C 1
ATOM 1507 O O . PRO A 1 201 ? -0.755 -18.722 16.739 1.00 46.25 201 PRO A O 1
ATOM 1510 N N . GLY A 1 202 ? -1.673 -20.749 16.470 1.00 46.31 202 GLY A N 1
ATOM 1511 C CA . GLY A 1 202 ? -3.058 -20.341 16.759 1.00 46.31 202 GLY A CA 1
ATOM 1512 C C . GLY A 1 202 ? -3.947 -20.059 15.539 1.00 46.31 202 GLY A C 1
ATOM 1513 O O . GLY A 1 202 ? -5.162 -19.955 15.699 1.00 46.31 202 GLY A O 1
ATOM 1514 N N . LEU A 1 203 ? -3.398 -20.015 14.321 1.00 39.97 203 LEU A N 1
ATOM 1515 C CA . LEU A 1 203 ? -4.187 -20.010 13.082 1.00 39.97 203 LEU A CA 1
ATOM 1516 C C . LEU A 1 203 ? -4.424 -21.459 12.608 1.00 39.97 203 LEU A C 1
ATOM 1518 O O . LEU A 1 203 ? -3.455 -22.192 12.396 1.00 39.97 203 LEU A O 1
ATOM 1522 N N . PRO A 1 204 ? -5.682 -21.919 12.454 1.00 34.78 204 PRO A N 1
ATOM 1523 C CA . PRO A 1 204 ? -5.956 -23.294 12.052 1.00 34.78 204 PRO A CA 1
ATOM 1524 C C . PRO A 1 204 ? -5.451 -23.557 10.627 1.00 34.78 204 PRO A C 1
ATOM 1526 O O . PRO A 1 204 ? -5.848 -22.895 9.670 1.00 34.78 204 PRO A O 1
ATOM 1529 N N . ALA A 1 205 ? -4.578 -24.556 10.489 1.00 42.72 205 ALA A N 1
ATOM 1530 C CA . ALA A 1 205 ? -4.102 -25.035 9.199 1.00 42.72 205 ALA A CA 1
ATOM 1531 C C . ALA A 1 205 ? -5.186 -25.899 8.531 1.00 42.72 205 ALA A C 1
ATOM 1533 O O . ALA A 1 205 ? -5.320 -27.085 8.842 1.00 42.72 205 ALA A O 1
ATOM 1534 N N . GLU A 1 206 ? -5.971 -25.340 7.607 1.00 38.91 206 GLU A N 1
ATOM 1535 C CA . GLU A 1 206 ? -6.937 -26.138 6.844 1.00 38.91 206 GLU A CA 1
ATOM 1536 C C . GLU A 1 206 ? -6.385 -26.633 5.497 1.00 38.91 206 GLU A C 1
ATOM 1538 O O . GLU A 1 206 ? -6.286 -25.912 4.513 1.00 38.91 206 GLU A O 1
ATOM 1543 N N . ARG A 1 207 ? -6.052 -27.932 5.532 1.00 34.53 207 ARG A N 1
ATOM 1544 C CA . ARG A 1 207 ? -6.269 -29.004 4.538 1.00 34.53 207 ARG A CA 1
ATOM 1545 C C . ARG A 1 207 ? -5.879 -28.762 3.067 1.00 34.53 207 ARG A C 1
ATOM 1547 O O . ARG A 1 207 ? -6.706 -28.353 2.268 1.00 34.53 207 ARG A O 1
ATOM 1554 N N . ARG A 1 208 ? -4.672 -29.275 2.777 1.00 34.81 208 ARG A N 1
ATOM 1555 C CA . ARG A 1 208 ? -4.172 -29.972 1.566 1.00 34.81 208 ARG A CA 1
ATOM 1556 C C . ARG A 1 208 ? -4.536 -29.408 0.196 1.00 34.81 208 ARG A C 1
ATOM 1558 O O . ARG A 1 208 ? -5.681 -29.624 -0.250 1.00 34.81 208 ARG A O 1
#